Protein AF-A0A517R430-F1 (afdb_monomer)

Nearest PDB structures (foldseek):
  5ojx-assembly1_A-2  TM=3.079E-01  e=1.602E+00  Streptomyces alboniger
  2fq4-assembly1_A-2  TM=3.315E-01  e=5.443E+00  Bacillus cereus ATCC 14579

Structure (mmCIF, N/CA/C/O backbone):
data_AF-A0A517R430-F1
#
_entry.id   AF-A0A517R430-F1
#
loop_
_atom_site.group_PDB
_atom_site.id
_atom_site.type_symbol
_atom_site.label_atom_id
_atom_site.label_alt_id
_atom_site.label_comp_id
_atom_site.label_asym_id
_atom_site.label_entity_id
_atom_site.label_seq_id
_atom_site.pdbx_PDB_ins_code
_atom_site.Cartn_x
_atom_site.Cartn_y
_atom_site.Cartn_z
_atom_site.occupancy
_atom_site.B_iso_or_equiv
_atom_site.auth_seq_id
_atom_site.auth_comp_id
_atom_site.auth_asym_id
_atom_site.auth_atom_id
_atom_site.pdbx_PDB_model_num
ATOM 1 N N . MET A 1 1 ? -43.195 25.196 34.319 1.00 40.91 1 MET A N 1
ATOM 2 C CA . MET A 1 1 ? -43.328 23.723 34.349 1.00 40.91 1 MET A CA 1
ATOM 3 C C . MET A 1 1 ? -42.468 23.128 33.245 1.00 40.91 1 MET A C 1
ATOM 5 O O . MET A 1 1 ? -42.742 23.359 32.077 1.00 40.91 1 MET A O 1
ATOM 9 N N . ALA A 1 2 ? -41.390 22.439 33.617 1.00 45.16 2 ALA A N 1
ATOM 10 C CA . ALA A 1 2 ? -40.483 21.774 32.691 1.00 45.16 2 ALA A CA 1
ATOM 11 C C . ALA A 1 2 ? -40.960 20.338 32.431 1.00 45.16 2 ALA A C 1
ATOM 13 O O . ALA A 1 2 ? -41.050 19.553 33.372 1.00 45.16 2 ALA A O 1
ATOM 14 N N . LYS A 1 3 ? -41.199 19.965 31.169 1.00 43.66 3 LYS A N 1
ATOM 15 C CA . LYS A 1 3 ? -41.177 18.553 30.761 1.00 43.66 3 LYS A CA 1
ATOM 16 C C . LYS A 1 3 ? -39.763 18.224 30.296 1.00 43.66 3 LYS A C 1
ATOM 18 O O . LYS A 1 3 ? -39.387 18.460 29.154 1.00 43.66 3 LYS A O 1
ATOM 23 N N . ARG A 1 4 ? -38.960 17.735 31.241 1.00 43.88 4 ARG A N 1
ATOM 24 C CA . ARG A 1 4 ? -37.730 16.994 30.954 1.00 43.88 4 ARG A CA 1
ATOM 25 C C . ARG A 1 4 ? -38.081 15.532 30.659 1.00 43.88 4 ARG A C 1
ATOM 27 O O . ARG A 1 4 ? -38.947 14.981 31.332 1.00 43.88 4 ARG A O 1
ATOM 34 N N . ARG A 1 5 ? -37.244 14.936 29.796 1.00 43.84 5 ARG A N 1
ATOM 35 C CA . ARG A 1 5 ? -37.015 13.504 29.484 1.00 43.84 5 ARG A CA 1
ATOM 36 C C . ARG A 1 5 ? -37.759 13.011 28.235 1.00 43.84 5 ARG A C 1
ATOM 38 O O . ARG A 1 5 ? -38.930 13.301 28.062 1.00 43.84 5 ARG A O 1
ATOM 45 N N . ASN A 1 6 ? -37.097 12.306 27.316 1.00 34.09 6 ASN A N 1
ATOM 46 C CA . ASN A 1 6 ? -36.172 11.203 27.597 1.00 34.09 6 ASN A CA 1
ATOM 47 C C . ASN A 1 6 ? -35.053 11.073 26.531 1.00 34.09 6 ASN A C 1
ATOM 49 O O . ASN A 1 6 ? -35.384 11.056 25.346 1.00 34.09 6 ASN A O 1
ATOM 53 N N . PRO A 1 7 ? -33.756 10.971 26.890 1.00 42.38 7 PRO A N 1
ATOM 54 C CA . PRO A 1 7 ? -32.743 10.499 25.947 1.00 42.38 7 PRO A CA 1
ATOM 55 C C . PRO A 1 7 ? -33.000 9.017 25.623 1.00 42.38 7 PRO A C 1
ATOM 57 O O . PRO A 1 7 ? -33.241 8.216 26.524 1.00 42.38 7 PRO A O 1
ATOM 60 N N . GLN A 1 8 ? -32.995 8.683 24.332 1.00 41.88 8 GLN A N 1
ATOM 61 C CA . GLN A 1 8 ? -33.138 7.314 23.822 1.00 41.88 8 GLN A CA 1
ATOM 62 C C . GLN A 1 8 ? -32.020 6.397 24.371 1.00 41.88 8 GLN A C 1
ATOM 64 O O . GLN A 1 8 ? -30.930 6.900 24.666 1.00 41.88 8 GLN A O 1
ATOM 69 N N . PRO A 1 9 ? -32.268 5.079 24.527 1.00 41.34 9 PRO A N 1
ATOM 70 C CA . PRO A 1 9 ? -31.343 4.152 25.170 1.00 41.34 9 PRO A CA 1
ATOM 71 C C . PRO A 1 9 ? -30.052 4.054 24.358 1.00 41.34 9 PRO A C 1
ATOM 73 O O . PRO A 1 9 ? -30.079 3.850 23.147 1.00 41.34 9 PRO A O 1
ATOM 76 N N . VAL A 1 10 ? -28.919 4.226 25.031 1.00 49.38 10 VAL A N 1
ATOM 77 C CA . VAL A 1 10 ? -27.594 4.113 24.422 1.00 49.38 10 VAL A CA 1
ATOM 78 C C . VAL A 1 10 ? -27.269 2.624 24.293 1.00 49.38 10 VAL A C 1
ATOM 80 O O . VAL A 1 10 ? -26.994 1.968 25.296 1.00 49.38 10 VAL A O 1
ATOM 83 N N . ASP A 1 11 ? -27.321 2.088 23.074 1.00 50.84 11 ASP A N 1
ATOM 84 C CA . ASP A 1 11 ? -26.883 0.722 22.763 1.00 50.84 11 ASP A CA 1
ATOM 85 C C . ASP A 1 11 ? -25.341 0.672 22.719 1.00 50.84 11 ASP A C 1
ATOM 87 O O . ASP A 1 11 ? -24.694 0.725 21.673 1.00 50.84 11 ASP A O 1
ATOM 91 N N . LEU A 1 12 ? -24.745 0.712 23.912 1.00 45.25 12 LEU A N 1
ATOM 92 C CA . LEU A 1 12 ? -23.305 0.827 24.172 1.00 45.25 12 LEU A CA 1
ATOM 93 C C . LEU A 1 12 ? -22.425 -0.392 23.782 1.00 45.25 12 LEU A C 1
ATOM 95 O O . LEU A 1 12 ? -21.215 -0.186 23.684 1.00 45.25 12 LEU A O 1
ATOM 99 N N . PRO A 1 13 ? -22.926 -1.617 23.504 1.00 56.22 13 PRO A N 1
ATOM 100 C CA . PRO A 1 13 ? -22.075 -2.708 23.001 1.00 56.22 13 PRO A CA 1
ATOM 101 C C . PRO A 1 13 ? -21.818 -2.652 21.485 1.00 56.22 13 PRO A C 1
ATOM 103 O O . PRO A 1 13 ? -20.697 -2.900 21.039 1.00 56.22 13 PRO A O 1
ATOM 106 N N . THR A 1 14 ? -22.832 -2.309 20.686 1.00 69.81 14 THR A N 1
ATOM 107 C CA . THR A 1 14 ? -22.809 -2.510 19.225 1.00 69.81 14 THR A CA 1
ATOM 108 C C . THR A 1 14 ? -21.884 -1.528 18.513 1.00 69.81 14 THR A C 1
ATOM 110 O O . THR A 1 14 ? -21.065 -1.929 17.691 1.00 69.81 14 THR A O 1
ATOM 113 N N . GLU A 1 15 ? -21.952 -0.240 18.865 1.00 80.69 15 GLU A N 1
ATOM 114 C CA . GLU A 1 15 ? -21.150 0.801 18.206 1.00 80.69 15 GLU A CA 1
ATOM 115 C C . GLU A 1 15 ? -19.657 0.681 18.547 1.00 80.69 15 GLU A C 1
ATOM 117 O O . GLU A 1 15 ? -18.793 0.877 17.693 1.00 80.69 15 GLU A O 1
ATOM 122 N N . ARG A 1 16 ? -19.342 0.302 19.789 1.00 86.19 16 ARG A N 1
ATOM 123 C CA . ARG A 1 16 ? -17.965 0.065 20.224 1.00 86.19 16 ARG A CA 1
ATOM 124 C C . ARG A 1 16 ? -17.346 -1.113 19.468 1.00 86.19 16 ARG A C 1
ATOM 126 O O . ARG A 1 16 ? -16.252 -0.972 18.926 1.00 86.19 16 ARG A O 1
ATOM 133 N N . LEU A 1 17 ? -18.063 -2.237 19.374 1.00 83.25 17 LEU A N 1
ATOM 134 C CA . LEU A 1 17 ? -17.627 -3.406 18.604 1.00 83.25 17 LEU A CA 1
ATOM 135 C C . LEU A 1 17 ? -17.541 -3.115 17.098 1.00 83.25 17 LEU A C 1
ATOM 137 O O . LEU A 1 17 ? -16.602 -3.575 16.453 1.00 83.25 17 LEU A O 1
ATOM 141 N N . GLU A 1 18 ? -18.455 -2.310 16.543 1.00 86.75 18 GLU A N 1
ATOM 142 C CA . GLU A 1 18 ? -18.398 -1.864 15.144 1.00 86.75 18 GLU A CA 1
ATOM 143 C C . GLU A 1 18 ? -17.083 -1.130 14.856 1.00 86.75 18 GLU A C 1
ATOM 145 O O . GLU A 1 18 ? -16.417 -1.432 13.867 1.00 86.75 18 GLU A O 1
ATOM 150 N N . ILE A 1 19 ? -16.678 -0.194 15.723 1.00 90.88 19 ILE A N 1
ATOM 151 C CA . ILE A 1 19 ? -15.444 0.583 15.538 1.00 90.88 19 ILE A CA 1
ATOM 152 C C . ILE A 1 19 ? -14.206 -0.323 15.624 1.00 90.88 19 ILE A C 1
ATOM 154 O O . ILE A 1 19 ? -13.312 -0.185 14.788 1.00 90.88 19 ILE A O 1
ATOM 158 N N . VAL A 1 20 ? -14.167 -1.272 16.571 1.00 87.88 20 VAL A N 1
ATOM 159 C CA . VAL A 1 20 ? -13.075 -2.263 16.671 1.00 87.88 20 VAL A CA 1
ATOM 160 C C . VAL A 1 20 ? -13.004 -3.109 15.403 1.00 87.88 20 VAL A C 1
ATOM 162 O O . VAL A 1 20 ? -11.953 -3.180 14.774 1.00 87.88 20 VAL A O 1
ATOM 165 N N . HIS A 1 21 ? -14.125 -3.691 14.973 1.00 80.75 21 HIS A N 1
ATOM 166 C CA . HIS A 1 21 ? -14.185 -4.516 13.767 1.00 80.75 21 HIS A CA 1
ATOM 167 C C . HIS A 1 21 ? -13.768 -3.731 12.517 1.00 80.75 21 HIS A C 1
ATOM 169 O O . HIS A 1 21 ? -12.985 -4.212 11.701 1.00 80.75 21 HIS A O 1
ATOM 175 N N . ARG A 1 22 ? -14.233 -2.484 12.380 1.00 86.31 22 ARG A N 1
ATOM 176 C CA . ARG A 1 22 ? -13.829 -1.596 11.283 1.00 86.31 22 ARG A CA 1
ATOM 177 C C . ARG A 1 22 ? -12.333 -1.321 11.301 1.00 86.31 22 ARG A C 1
ATOM 179 O O . ARG A 1 22 ? -11.744 -1.273 10.227 1.00 86.31 22 ARG A O 1
ATOM 186 N N . LEU A 1 23 ? -11.722 -1.157 12.474 1.00 90.75 23 LEU A N 1
ATOM 187 C CA . LEU A 1 23 ? -10.277 -0.984 12.583 1.00 90.75 23 LEU A CA 1
ATOM 188 C C . LEU A 1 23 ? -9.513 -2.260 12.219 1.00 90.75 23 LEU A C 1
ATOM 190 O O . LEU A 1 23 ? -8.511 -2.162 11.516 1.00 90.75 23 LEU A O 1
ATOM 194 N N . VAL A 1 24 ? -9.987 -3.433 12.646 1.00 83.94 24 VAL A N 1
ATOM 195 C CA . VAL A 1 24 ? -9.390 -4.725 12.271 1.00 83.94 24 VAL A CA 1
ATOM 196 C C . VAL A 1 24 ? -9.396 -4.877 10.751 1.00 83.94 24 VAL A C 1
ATOM 198 O O . VAL A 1 24 ? -8.328 -4.986 10.157 1.00 83.94 24 VAL A O 1
ATOM 201 N N . VAL A 1 25 ? -10.565 -4.746 10.114 1.00 80.62 25 VAL A N 1
ATOM 202 C CA . VAL A 1 25 ? -10.704 -4.825 8.649 1.00 80.62 25 VAL A CA 1
ATOM 203 C C . VAL A 1 25 ? -9.871 -3.750 7.948 1.00 80.62 25 VAL A C 1
ATOM 205 O O . VAL A 1 25 ? -9.227 -4.013 6.938 1.00 80.62 25 VAL A O 1
ATOM 208 N N . PHE A 1 26 ? -9.839 -2.527 8.484 1.00 83.69 26 PHE A N 1
ATOM 209 C CA . PHE A 1 26 ? -9.001 -1.464 7.937 1.00 83.69 26 PHE A CA 1
ATOM 210 C C . PHE A 1 26 ? -7.509 -1.811 8.012 1.00 83.69 26 PHE A C 1
ATOM 212 O O . PHE A 1 26 ? -6.768 -1.474 7.094 1.00 83.69 26 PHE A O 1
ATOM 219 N N . ALA A 1 27 ? -7.059 -2.471 9.076 1.00 82.00 27 ALA A N 1
ATOM 220 C CA . ALA A 1 27 ? -5.663 -2.833 9.281 1.00 82.00 27 ALA A CA 1
ATOM 221 C C . ALA A 1 27 ? -5.220 -4.081 8.496 1.00 82.00 27 ALA A C 1
ATOM 223 O O . ALA A 1 27 ? -4.015 -4.291 8.341 1.00 82.00 27 ALA A O 1
ATOM 224 N N . GLU A 1 28 ? -6.147 -4.892 7.97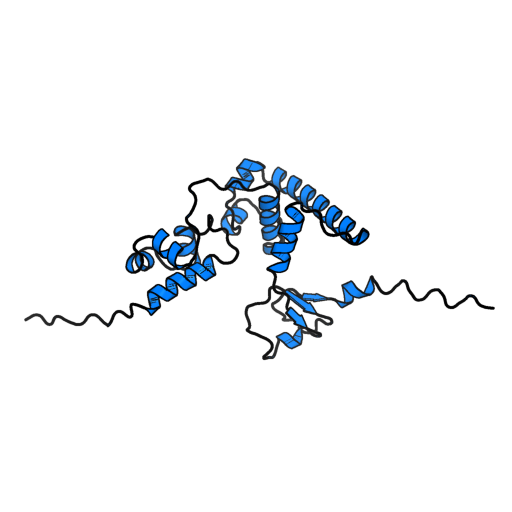9 1.00 78.19 28 GLU A N 1
ATOM 225 C CA . GLU A 1 28 ? -5.821 -6.108 7.230 1.00 78.19 28 GLU A CA 1
ATOM 226 C C . GLU A 1 28 ? -4.922 -5.823 6.019 1.00 78.19 28 GLU A C 1
ATOM 228 O O . GLU A 1 28 ? -5.203 -4.985 5.159 1.00 78.19 28 GLU A O 1
ATOM 233 N N . GLY A 1 29 ? -3.785 -6.523 5.963 1.00 65.56 29 GLY A N 1
ATOM 234 C CA . GLY A 1 29 ? -2.797 -6.368 4.894 1.00 65.56 29 GLY A CA 1
ATOM 235 C C . GLY A 1 29 ? -2.100 -5.001 4.860 1.00 65.56 29 GLY A C 1
ATOM 236 O O . GLY A 1 29 ? -1.385 -4.721 3.888 1.00 65.56 29 GLY A O 1
ATOM 237 N N . ARG A 1 30 ? -2.296 -4.157 5.884 1.00 75.62 30 ARG A N 1
ATOM 238 C CA . ARG A 1 30 ? -1.587 -2.887 6.082 1.00 75.62 30 ARG A CA 1
ATOM 239 C C . ARG A 1 30 ? -0.498 -3.046 7.127 1.00 75.62 30 ARG A C 1
ATOM 241 O O . ARG A 1 30 ? -0.589 -3.861 8.041 1.00 75.62 30 ARG A O 1
ATOM 248 N N . ASP A 1 31 ? 0.523 -2.209 7.021 1.00 69.56 31 ASP A N 1
ATOM 249 C CA . ASP A 1 31 ? 1.497 -2.111 8.093 1.00 69.56 31 ASP A CA 1
ATOM 250 C C . ASP A 1 31 ? 0.879 -1.411 9.320 1.00 69.56 31 ASP A C 1
ATOM 252 O O . ASP A 1 31 ? 0.224 -0.371 9.171 1.00 69.56 31 ASP A O 1
ATOM 256 N N . PRO A 1 32 ? 1.100 -1.911 10.550 1.00 72.50 32 PRO A N 1
ATOM 257 C CA . PRO A 1 32 ? 0.596 -1.273 11.765 1.00 72.50 32 PRO A CA 1
ATOM 258 C C . PRO A 1 32 ? 0.999 0.205 11.939 1.00 72.50 32 PRO A C 1
ATOM 260 O O . PRO A 1 32 ? 0.270 0.962 12.602 1.00 72.50 32 PRO A O 1
ATOM 263 N N . ALA A 1 33 ? 2.132 0.626 11.368 1.00 71.44 33 ALA A N 1
ATOM 264 C CA . ALA A 1 33 ? 2.635 1.999 11.342 1.00 71.44 33 ALA A CA 1
ATOM 265 C C . ALA A 1 33 ? 1.959 2.892 10.287 1.00 71.44 33 ALA A C 1
ATOM 267 O O . ALA A 1 33 ? 2.081 4.114 10.377 1.00 71.44 33 ALA A O 1
ATOM 268 N N . ASP A 1 34 ? 1.185 2.325 9.360 1.00 75.00 34 ASP A N 1
ATOM 269 C CA . ASP A 1 34 ? 0.361 3.068 8.392 1.00 75.00 34 ASP A CA 1
ATOM 270 C C . ASP A 1 34 ? -1.097 3.205 8.851 1.00 75.00 34 ASP A C 1
ATOM 272 O O . ASP A 1 34 ? -1.840 4.050 8.353 1.00 75.00 34 ASP A O 1
ATOM 276 N N . VAL A 1 35 ? -1.502 2.434 9.865 1.00 84.62 35 VAL A N 1
ATOM 277 C CA . VAL A 1 35 ? -2.833 2.519 10.488 1.00 84.62 35 VAL A CA 1
ATOM 278 C C . VAL A 1 35 ? -2.889 3.739 11.421 1.00 84.62 35 VAL A C 1
ATOM 280 O O . VAL A 1 35 ? -2.670 3.625 12.633 1.00 84.62 35 VAL A O 1
ATOM 283 N N . THR A 1 36 ? -3.018 4.941 10.849 1.00 88.12 36 THR A N 1
ATOM 284 C CA . THR A 1 36 ? -3.174 6.202 11.599 1.00 88.12 36 THR A CA 1
ATOM 285 C C . THR A 1 36 ? -4.648 6.472 11.883 1.00 88.12 36 THR A C 1
ATOM 287 O O . THR A 1 36 ? -5.522 5.939 11.197 1.00 88.12 36 THR A O 1
ATOM 290 N N . VAL A 1 37 ? -4.927 7.315 12.880 1.00 90.31 37 VAL A N 1
ATOM 291 C CA . VAL A 1 37 ? -6.303 7.740 13.152 1.00 90.31 37 VAL A CA 1
ATOM 292 C C . VAL A 1 37 ? -6.849 8.578 11.992 1.00 90.31 37 VAL A C 1
ATOM 294 O O . VAL A 1 37 ? -7.990 8.389 11.592 1.00 90.31 37 VAL A O 1
ATOM 297 N N . GLU A 1 38 ? -6.014 9.425 11.383 1.00 87.44 38 GLU A N 1
ATOM 298 C CA . GLU A 1 38 ? -6.391 10.281 10.256 1.00 87.44 38 GLU A CA 1
ATOM 299 C C . GLU A 1 38 ? -6.858 9.444 9.063 1.00 87.44 38 GLU A C 1
ATOM 301 O O . GLU A 1 38 ? -8.002 9.580 8.633 1.00 87.44 38 GLU A O 1
ATOM 306 N N . ARG A 1 39 ? -6.036 8.494 8.600 1.00 86.44 39 ARG A N 1
ATOM 307 C CA . ARG A 1 39 ? -6.392 7.632 7.466 1.00 86.44 39 ARG A CA 1
ATOM 308 C C . ARG A 1 39 ? -7.591 6.749 7.766 1.00 86.44 39 ARG A C 1
ATOM 310 O O . ARG A 1 39 ? -8.442 6.564 6.904 1.00 86.44 39 ARG A O 1
ATOM 317 N N . PHE A 1 40 ? -7.678 6.225 8.989 1.00 91.44 40 PHE A N 1
ATOM 318 C CA . PHE A 1 40 ? -8.851 5.467 9.404 1.00 91.44 40 PHE A CA 1
ATOM 319 C C . PHE A 1 40 ? -10.119 6.321 9.293 1.00 91.44 40 PHE A C 1
ATOM 321 O O . PHE A 1 40 ? -11.114 5.864 8.735 1.00 91.44 40 PHE A O 1
ATOM 328 N N . THR A 1 41 ? -10.082 7.572 9.758 1.00 93.06 41 THR A N 1
ATOM 329 C CA . THR A 1 41 ? -11.242 8.472 9.692 1.00 93.06 41 THR A CA 1
ATOM 330 C C . THR A 1 41 ? -11.599 8.882 8.263 1.00 93.06 41 THR A C 1
ATOM 332 O O . THR A 1 41 ? -12.782 8.928 7.932 1.00 93.06 41 THR A O 1
ATOM 335 N N . GLU A 1 42 ? -10.600 9.126 7.412 1.00 84.94 42 GLU A N 1
ATOM 336 C CA . GLU A 1 42 ? -10.782 9.494 6.004 1.00 84.94 42 GLU A CA 1
ATOM 337 C C . GLU A 1 42 ? -11.382 8.346 5.187 1.00 84.94 42 GLU A C 1
ATOM 339 O O . GLU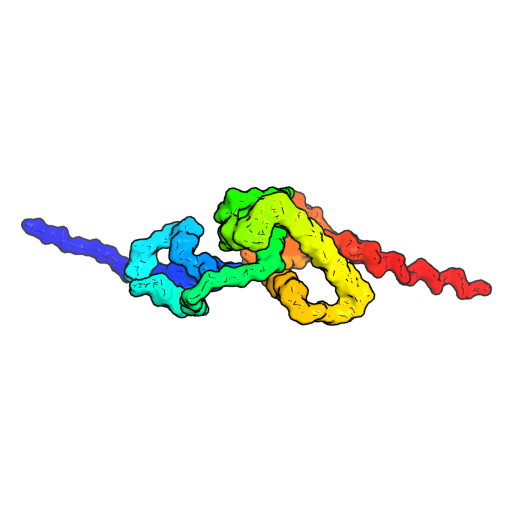 A 1 42 ? -12.336 8.553 4.441 1.00 84.94 42 GLU A O 1
ATOM 344 N N . GLU A 1 43 ? -10.860 7.128 5.344 1.00 84.44 43 GLU A N 1
ATOM 345 C CA . GLU A 1 43 ? -11.276 5.985 4.526 1.00 84.44 43 GLU A CA 1
ATOM 346 C C . GLU A 1 43 ?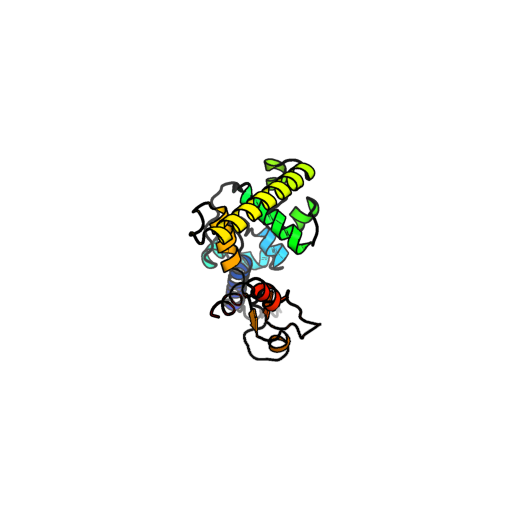 -12.564 5.320 5.028 1.00 84.44 43 GLU A C 1
ATOM 348 O O . GLU A 1 43 ? -13.350 4.818 4.227 1.00 84.44 43 GLU A O 1
ATOM 353 N N . THR A 1 44 ? -12.803 5.301 6.344 1.00 86.31 44 THR A N 1
ATOM 354 C CA . THR A 1 44 ? -13.998 4.646 6.912 1.00 86.31 44 THR A CA 1
ATOM 355 C C . THR A 1 44 ? -15.158 5.605 7.165 1.00 86.31 44 THR A C 1
ATOM 357 O O . THR A 1 44 ? -16.274 5.160 7.438 1.00 86.31 44 THR A O 1
ATOM 360 N N . GLY A 1 45 ? -14.911 6.919 7.131 1.00 89.06 45 GLY A N 1
ATOM 361 C CA . GLY A 1 45 ? -15.883 7.949 7.507 1.00 89.06 45 GLY A CA 1
ATOM 362 C C . GLY A 1 45 ? -16.203 8.000 9.009 1.00 89.06 45 GLY A C 1
ATOM 363 O O . GLY A 1 45 ? -17.005 8.830 9.446 1.00 89.06 45 GLY A O 1
ATOM 364 N N . ILE A 1 46 ? -15.589 7.140 9.831 1.00 89.88 46 ILE A N 1
ATOM 365 C CA . ILE A 1 46 ? -15.747 7.155 11.288 1.00 89.88 46 ILE A CA 1
ATOM 366 C C . ILE A 1 46 ? -14.928 8.316 11.843 1.00 89.88 46 ILE A C 1
ATOM 368 O O . ILE A 1 46 ? -13.707 8.252 11.927 1.00 89.88 46 ILE A O 1
ATOM 372 N N . ASN A 1 47 ? -15.600 9.394 12.242 1.00 91.50 47 ASN A N 1
ATOM 373 C CA . ASN A 1 47 ? -14.909 10.572 12.758 1.00 91.50 47 ASN A CA 1
ATOM 374 C C . ASN A 1 47 ? -14.319 10.365 14.168 1.00 91.50 47 ASN A C 1
ATOM 376 O O . ASN A 1 47 ? -14.797 9.562 14.973 1.00 91.50 47 ASN A O 1
ATOM 380 N N . ASN A 1 48 ? -13.328 11.196 14.502 1.00 92.25 48 ASN A N 1
ATOM 381 C CA . ASN A 1 48 ? -12.644 11.187 15.798 1.00 92.25 48 ASN A CA 1
ATOM 382 C C . ASN A 1 48 ? -13.592 11.305 16.999 1.00 92.25 48 ASN A C 1
ATOM 384 O O . ASN A 1 48 ? -13.400 10.637 18.010 1.00 92.25 48 ASN A O 1
ATOM 388 N N . ARG A 1 49 ? -14.651 12.118 16.902 1.00 92.38 49 ARG A N 1
ATOM 389 C CA . ARG A 1 49 ? -15.608 12.299 18.005 1.00 92.38 49 ARG A CA 1
ATOM 390 C C . ARG A 1 49 ? -16.367 11.006 18.322 1.00 92.38 49 ARG A C 1
ATOM 392 O O . ARG A 1 49 ? -16.678 10.767 19.487 1.00 92.38 49 ARG A O 1
ATOM 399 N N . ARG A 1 50 ? -16.680 10.199 17.304 1.00 92.50 50 ARG A N 1
ATOM 400 C CA . ARG A 1 50 ? -17.329 8.888 17.447 1.00 92.50 50 ARG A CA 1
ATOM 401 C C . ARG A 1 50 ? -16.385 7.895 18.125 1.00 92.50 50 ARG A C 1
ATOM 403 O O . ARG A 1 50 ? -16.806 7.220 19.054 1.00 92.50 50 ARG A O 1
ATOM 410 N N . ILE A 1 51 ? -15.108 7.893 17.737 1.00 93.38 51 ILE A N 1
ATOM 411 C CA . ILE A 1 51 ? -14.056 7.071 18.359 1.00 93.38 51 ILE A CA 1
ATOM 412 C C . ILE A 1 51 ? -13.899 7.432 19.843 1.00 93.38 51 ILE A C 1
ATOM 414 O O . ILE A 1 51 ? -14.113 6.595 20.715 1.00 93.38 51 ILE A O 1
ATOM 418 N N . TYR A 1 52 ? -13.618 8.698 20.156 1.00 94.06 52 TYR A N 1
ATOM 419 C CA . TYR A 1 52 ? -13.320 9.130 21.527 1.00 94.06 52 TYR A CA 1
ATOM 420 C C . TYR A 1 52 ? -14.523 9.118 22.483 1.00 94.06 52 TYR A C 1
ATOM 422 O O . TYR A 1 52 ? -14.367 9.359 23.677 1.00 94.06 52 TYR A O 1
ATOM 430 N N . ARG A 1 53 ? -15.735 8.835 21.986 1.00 93.75 53 ARG A N 1
ATOM 431 C CA . ARG A 1 53 ? -16.901 8.560 22.838 1.00 93.75 53 ARG A CA 1
ATOM 432 C C . ARG A 1 53 ? -16.803 7.190 23.518 1.00 93.75 53 ARG A C 1
ATOM 434 O O . ARG A 1 53 ? -17.316 7.039 24.621 1.00 93.75 53 ARG A O 1
ATOM 441 N N . HIS A 1 54 ? -16.173 6.223 22.852 1.00 92.38 54 HIS A N 1
ATOM 442 C CA . HIS A 1 54 ? -16.119 4.821 23.278 1.00 92.38 54 HIS A CA 1
ATOM 443 C C . HIS A 1 54 ? -14.733 4.383 23.748 1.00 92.38 54 HIS A C 1
ATOM 445 O O . HIS A 1 54 ? -14.633 3.464 24.556 1.00 92.38 54 HIS A O 1
ATOM 451 N N . PHE A 1 55 ? -13.681 5.056 23.277 1.00 92.31 55 PHE A N 1
ATOM 452 C CA . PHE A 1 55 ? -12.289 4.734 23.588 1.00 92.31 55 PHE A CA 1
ATOM 453 C C . PHE A 1 55 ? -11.593 5.935 24.214 1.00 92.31 55 PHE A C 1
ATOM 455 O O . PHE A 1 55 ? -11.754 7.070 23.757 1.00 92.31 55 PHE A O 1
ATOM 462 N N . LYS A 1 56 ? -10.768 5.694 25.238 1.00 90.12 56 LYS A N 1
ATOM 463 C CA . LYS A 1 56 ? -10.034 6.771 25.929 1.00 90.12 56 LYS A CA 1
ATOM 464 C C . LYS A 1 56 ? -8.980 7.413 25.035 1.00 90.12 56 LYS A C 1
ATOM 466 O O . LYS A 1 56 ? -8.599 8.562 25.240 1.00 90.12 56 LYS A O 1
ATOM 471 N N . SER A 1 57 ? -8.471 6.654 24.070 1.00 90.81 57 SER A N 1
ATOM 472 C CA . SER A 1 57 ? -7.476 7.114 23.111 1.00 90.81 57 SER A CA 1
ATOM 473 C C . SER A 1 57 ? -7.489 6.243 21.854 1.00 90.81 57 SER A C 1
ATOM 475 O O . SER A 1 57 ? -8.055 5.153 21.841 1.00 90.81 57 SER A O 1
ATOM 477 N N . TRP A 1 58 ? -6.802 6.687 20.801 1.00 92.12 58 TRP A N 1
ATOM 478 C CA . TRP A 1 58 ? -6.530 5.838 19.639 1.00 92.12 58 TRP A CA 1
ATOM 479 C C . TRP A 1 58 ? -5.729 4.580 20.009 1.00 92.12 58 TRP A C 1
ATOM 481 O O . TRP A 1 58 ? -5.909 3.528 19.407 1.00 92.12 58 TRP A O 1
ATOM 491 N N . LEU A 1 59 ? -4.855 4.678 21.015 1.00 88.94 59 LEU A N 1
ATOM 492 C CA . LEU A 1 59 ? -4.073 3.548 21.510 1.00 88.94 59 LEU A CA 1
ATOM 493 C C . LEU A 1 59 ? -4.969 2.472 22.137 1.00 88.94 59 LEU A C 1
ATOM 495 O O . LEU A 1 59 ? -4.789 1.303 21.833 1.00 88.94 59 LEU A O 1
ATOM 499 N N . ASP A 1 60 ? -5.943 2.890 22.943 1.00 90.62 60 ASP A N 1
ATOM 500 C CA . ASP A 1 60 ? -6.939 2.026 23.596 1.00 90.62 60 ASP A CA 1
ATOM 501 C C . ASP A 1 60 ? -7.735 1.219 22.554 1.00 90.62 60 ASP A C 1
ATOM 503 O O . ASP A 1 60 ? -7.815 -0.004 22.619 1.00 90.62 60 ASP A O 1
ATOM 507 N N . LEU A 1 61 ? -8.204 1.894 21.499 1.00 93.56 61 LEU A N 1
ATOM 508 C CA . LEU A 1 61 ? -8.862 1.240 20.366 1.00 93.56 61 LEU A CA 1
ATOM 509 C C . LEU A 1 61 ? -7.926 0.266 19.617 1.00 93.56 61 LEU A C 1
ATOM 511 O O . LEU A 1 61 ? -8.346 -0.819 19.223 1.00 93.56 61 LEU A O 1
ATOM 515 N N . ARG A 1 62 ? -6.654 0.627 19.409 1.00 91.50 62 ARG A N 1
ATOM 516 C CA . ARG A 1 62 ? -5.679 -0.260 18.751 1.00 91.50 62 ARG A CA 1
ATOM 517 C C . ARG A 1 62 ? -5.394 -1.517 19.563 1.00 91.50 62 ARG A C 1
ATOM 519 O O . ARG A 1 62 ? -5.318 -2.588 18.973 1.00 91.50 62 ARG A O 1
ATOM 526 N N . GLU A 1 63 ? -5.218 -1.380 20.873 1.00 87.06 63 GLU A N 1
ATOM 527 C CA . GLU A 1 63 ? -4.975 -2.512 21.771 1.00 87.06 63 GLU A CA 1
ATOM 528 C C . GLU A 1 63 ? -6.143 -3.494 21.726 1.00 87.06 63 GLU A C 1
ATOM 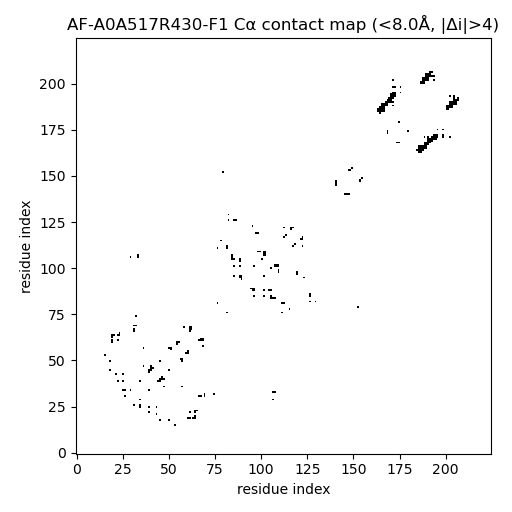530 O O . GLU A 1 63 ? -5.936 -4.698 21.593 1.00 87.06 63 GLU A O 1
ATOM 535 N N . GLU A 1 64 ? -7.369 -2.980 21.725 1.00 87.94 64 GLU A N 1
ATOM 536 C CA . GLU A 1 64 ? -8.558 -3.815 21.624 1.00 87.94 64 GLU A CA 1
ATOM 537 C C . GLU A 1 64 ? -8.760 -4.455 20.244 1.00 87.94 64 GLU A C 1
ATOM 539 O O . GLU A 1 64 ? -9.268 -5.569 20.144 1.00 87.94 64 GLU A O 1
ATOM 544 N N . ALA A 1 65 ? -8.303 -3.797 19.179 1.00 86.81 65 ALA A N 1
ATOM 545 C CA . ALA A 1 65 ? -8.236 -4.380 17.840 1.00 86.81 65 ALA A CA 1
ATOM 546 C C . ALA A 1 65 ? -7.063 -5.370 17.662 1.00 86.81 65 ALA A C 1
ATOM 548 O O . ALA A 1 65 ? -6.830 -5.843 16.550 1.00 86.81 65 ALA A O 1
ATOM 549 N N . GLY A 1 66 ? -6.292 -5.663 18.717 1.00 85.00 66 GLY A N 1
ATOM 550 C CA . GLY A 1 66 ? -5.134 -6.559 18.656 1.00 85.00 66 GLY A CA 1
ATOM 551 C C . GLY A 1 66 ? -3.947 -5.994 17.866 1.00 85.00 66 GLY A C 1
ATOM 552 O O . GLY A 1 66 ? -3.064 -6.744 17.452 1.00 85.00 66 GLY A O 1
ATOM 553 N N . LEU A 1 67 ? -3.905 -4.678 17.634 1.00 82.06 67 LEU A N 1
ATOM 554 C CA . LEU A 1 67 ? -2.834 -4.031 16.882 1.00 82.06 67 LEU A CA 1
ATOM 555 C C . LEU A 1 67 ? -1.654 -3.684 17.796 1.00 82.06 67 LEU A C 1
ATOM 557 O O . LEU A 1 67 ? -1.850 -3.116 18.875 1.00 82.06 67 LEU A O 1
ATOM 561 N N . PRO A 1 68 ? -0.403 -3.918 17.352 1.00 72.44 68 PRO A N 1
ATOM 562 C CA . PRO A 1 68 ? 0.761 -3.589 18.155 1.00 72.44 68 PRO A CA 1
ATOM 563 C C . PRO A 1 68 ? 0.835 -2.081 18.404 1.00 72.44 68 PRO A C 1
ATOM 565 O O . PRO A 1 68 ? 0.444 -1.252 17.561 1.00 72.44 68 PRO A O 1
ATOM 568 N N . ARG A 1 69 ? 1.382 -1.716 19.570 1.00 68.75 69 ARG A N 1
ATOM 569 C CA . ARG A 1 69 ? 1.721 -0.325 19.872 1.00 68.75 69 ARG A CA 1
ATOM 570 C C . ARG A 1 69 ? 2.643 0.198 18.779 1.00 68.75 69 ARG A C 1
ATOM 572 O O . ARG A 1 69 ? 3.602 -0.467 18.392 1.00 68.75 69 ARG A O 1
ATOM 579 N N . ARG A 1 70 ? 2.361 1.402 18.280 1.00 63.88 70 ARG A N 1
ATOM 580 C CA . ARG A 1 70 ? 3.283 2.058 17.355 1.00 63.88 70 ARG A CA 1
ATOM 581 C C . ARG A 1 70 ? 4.593 2.312 18.086 1.00 63.88 70 ARG A C 1
ATOM 583 O O . ARG A 1 70 ? 4.635 3.120 19.011 1.00 63.88 70 ARG A O 1
ATOM 590 N N . VAL A 1 71 ? 5.650 1.632 17.663 1.00 54.44 71 VAL A N 1
ATOM 591 C CA . VAL A 1 71 ? 7.008 1.975 18.076 1.00 54.44 71 VAL A CA 1
ATOM 592 C C . VAL A 1 71 ? 7.306 3.351 17.488 1.00 54.44 71 VAL A C 1
ATOM 594 O O . VAL A 1 71 ? 7.126 3.571 16.289 1.00 54.44 71 VAL A O 1
ATOM 597 N N . ALA A 1 72 ? 7.696 4.303 18.333 1.00 46.12 72 ALA A N 1
ATOM 598 C CA . ALA A 1 72 ? 8.083 5.636 17.895 1.00 46.12 72 ALA A CA 1
ATOM 599 C C . ALA A 1 72 ? 9.403 5.543 17.112 1.00 46.12 72 ALA A C 1
ATOM 601 O O . ALA A 1 72 ? 10.490 5.619 17.672 1.00 46.12 72 ALA A O 1
ATOM 602 N N . GLY A 1 73 ? 9.301 5.337 15.803 1.00 52.56 73 GLY A N 1
ATOM 603 C CA . GLY A 1 73 ? 10.419 5.317 14.872 1.00 52.56 73 GLY A CA 1
ATOM 604 C C . GLY A 1 73 ? 9.906 5.574 13.463 1.00 52.56 73 GLY A C 1
ATOM 605 O O . GLY A 1 73 ? 8.853 5.068 13.076 1.00 52.56 73 GLY A O 1
ATOM 606 N N . ARG A 1 74 ? 10.622 6.392 12.682 1.00 57.09 74 ARG A N 1
ATOM 607 C CA . ARG A 1 74 ? 10.329 6.515 11.249 1.00 57.09 74 ARG A CA 1
ATOM 608 C C . ARG A 1 74 ? 10.663 5.169 10.609 1.00 57.09 74 ARG A C 1
ATOM 610 O O . ARG A 1 74 ? 11.839 4.815 10.551 1.00 57.09 74 ARG A O 1
ATOM 617 N N . ARG A 1 75 ? 9.646 4.426 10.163 1.00 65.19 75 ARG A N 1
ATOM 618 C CA . ARG A 1 75 ? 9.843 3.190 9.397 1.00 65.19 75 ARG A CA 1
ATOM 619 C C . ARG A 1 75 ? 10.761 3.489 8.211 1.00 65.19 75 ARG A C 1
ATOM 621 O O . ARG A 1 75 ? 10.515 4.433 7.459 1.00 65.19 75 ARG A O 1
ATOM 628 N N . GLN A 1 76 ? 11.828 2.710 8.078 1.00 70.38 76 GLN A N 1
ATOM 629 C CA . GLN A 1 76 ? 12.700 2.760 6.912 1.00 70.38 76 GLN A CA 1
ATOM 630 C C . GLN A 1 76 ? 12.236 1.686 5.938 1.00 70.38 76 GLN A C 1
ATOM 632 O O . GLN A 1 76 ? 12.205 0.515 6.298 1.00 70.38 76 GLN A O 1
ATOM 637 N N . TYR A 1 77 ? 11.855 2.106 4.735 1.00 77.50 77 TYR A N 1
ATOM 638 C CA . TYR A 1 77 ? 11.487 1.192 3.663 1.00 77.50 77 TYR A CA 1
ATOM 639 C C . TYR A 1 77 ? 12.738 0.728 2.921 1.00 77.50 77 TYR A C 1
ATOM 641 O O . TYR A 1 77 ? 13.618 1.545 2.613 1.00 77.50 77 TYR A O 1
ATOM 649 N N . SER A 1 78 ? 12.815 -0.567 2.628 1.00 82.31 78 SER A N 1
ATOM 650 C CA . SER A 1 78 ? 13.847 -1.115 1.754 1.00 82.31 78 SER A CA 1
ATOM 651 C C . SER A 1 78 ? 13.629 -0.677 0.304 1.00 82.31 78 SER A C 1
ATOM 653 O O . SER A 1 78 ? 12.564 -0.183 -0.080 1.00 82.31 78 SER A O 1
ATOM 655 N N . ASP A 1 79 ? 14.655 -0.858 -0.527 1.00 83.12 79 ASP A N 1
ATOM 656 C CA . ASP A 1 79 ? 14.533 -0.549 -1.948 1.00 83.12 79 ASP A CA 1
ATOM 657 C C . ASP A 1 79 ? 13.463 -1.426 -2.620 1.00 83.12 79 ASP A C 1
ATOM 659 O O . ASP A 1 79 ? 12.691 -0.923 -3.437 1.00 83.12 79 ASP A O 1
ATOM 663 N N . ASP A 1 80 ? 13.377 -2.700 -2.229 1.00 79.69 80 ASP A N 1
ATOM 664 C CA . ASP A 1 80 ? 12.396 -3.650 -2.751 1.00 79.69 80 ASP A CA 1
ATOM 665 C C . ASP A 1 80 ? 10.977 -3.326 -2.299 1.00 79.69 80 ASP A C 1
ATOM 667 O O . ASP A 1 80 ? 10.069 -3.328 -3.126 1.00 79.69 80 ASP A O 1
ATOM 671 N N . GLU A 1 81 ? 10.769 -2.973 -1.026 1.00 78.44 81 GLU A N 1
ATOM 672 C CA . GLU A 1 81 ? 9.449 -2.569 -0.527 1.00 78.44 81 GLU A CA 1
ATOM 673 C C . GLU A 1 81 ? 8.892 -1.388 -1.332 1.00 78.44 81 GLU A C 1
ATOM 675 O O . GLU A 1 81 ? 7.722 -1.389 -1.724 1.00 78.44 81 GLU A O 1
ATOM 680 N N . LEU A 1 82 ? 9.746 -0.407 -1.645 1.00 86.94 82 LEU A N 1
ATOM 681 C CA . LEU A 1 82 ? 9.361 0.727 -2.477 1.00 86.94 82 LEU A CA 1
ATOM 682 C C . LEU A 1 82 ? 9.085 0.301 -3.928 1.00 86.94 82 LEU A C 1
ATOM 684 O O . LEU A 1 82 ? 8.069 0.702 -4.495 1.00 86.94 82 LEU A O 1
ATOM 688 N N . MET A 1 83 ? 9.942 -0.521 -4.546 1.00 91.19 83 MET A N 1
ATOM 689 C CA . MET A 1 83 ? 9.720 -0.984 -5.927 1.00 91.19 83 MET A CA 1
ATOM 690 C C . MET A 1 83 ? 8.458 -1.844 -6.064 1.00 91.19 83 MET A C 1
ATOM 692 O O . MET A 1 83 ? 7.752 -1.736 -7.066 1.00 91.19 83 MET A O 1
ATOM 696 N N . ILE A 1 84 ? 8.126 -2.636 -5.048 1.00 80.62 84 ILE A N 1
ATOM 697 C CA . ILE A 1 84 ? 6.910 -3.454 -4.990 1.00 80.62 84 ILE A CA 1
ATOM 698 C C . ILE A 1 84 ? 5.661 -2.582 -4.867 1.00 80.62 84 ILE A C 1
ATOM 700 O O . ILE A 1 84 ? 4.652 -2.835 -5.534 1.00 80.62 84 ILE A O 1
ATOM 704 N N . GLU A 1 85 ? 5.700 -1.548 -4.031 1.00 83.62 85 GLU A N 1
ATOM 705 C CA . GLU A 1 85 ? 4.586 -0.608 -3.923 1.00 83.62 85 GLU A CA 1
ATOM 706 C C . GLU A 1 85 ? 4.392 0.158 -5.242 1.00 83.62 85 GLU A C 1
ATOM 708 O O . GLU A 1 85 ? 3.272 0.262 -5.749 1.00 83.62 85 GLU A O 1
ATOM 713 N N . TYR A 1 86 ? 5.491 0.581 -5.877 1.00 86.69 86 TYR A N 1
ATOM 714 C CA . TYR A 1 86 ? 5.461 1.177 -7.212 1.00 86.69 86 TYR A CA 1
ATOM 715 C C . TYR A 1 86 ? 4.872 0.211 -8.251 1.00 86.69 86 TYR A C 1
ATOM 717 O O . TYR A 1 86 ? 3.978 0.594 -9.004 1.00 86.69 86 TYR A O 1
ATOM 725 N N . TYR A 1 87 ? 5.291 -1.059 -8.252 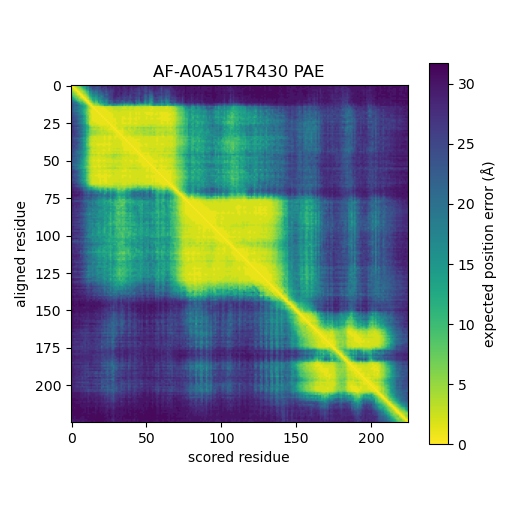1.00 85.56 87 TYR A N 1
ATOM 726 C CA . TYR A 1 87 ? 4.744 -2.104 -9.121 1.00 85.56 87 TYR A CA 1
ATOM 727 C C . TYR A 1 87 ? 3.232 -2.265 -8.937 1.00 85.56 87 TYR A C 1
ATOM 729 O O . TYR A 1 87 ? 2.474 -2.268 -9.908 1.00 85.56 87 TYR A O 1
ATOM 737 N N . SER A 1 88 ? 2.776 -2.323 -7.687 1.00 76.69 88 SER A N 1
ATOM 738 C CA . SER A 1 88 ? 1.358 -2.475 -7.345 1.00 76.69 88 SER A CA 1
ATOM 739 C C . SER A 1 88 ? 0.517 -1.342 -7.931 1.00 76.69 88 SER A C 1
ATOM 741 O O . SER A 1 88 ? -0.545 -1.578 -8.512 1.00 76.69 88 SER A O 1
ATOM 743 N N . LEU A 1 89 ? 1.024 -0.109 -7.854 1.00 80.19 89 LEU A N 1
ATOM 744 C CA . LEU A 1 89 ? 0.391 1.037 -8.495 1.00 80.19 89 LEU A CA 1
ATOM 745 C C . LEU A 1 89 ? 0.403 0.952 -10.015 1.00 80.19 89 LEU A C 1
ATOM 747 O O . LEU A 1 89 ? -0.599 1.300 -10.638 1.00 80.19 89 LEU A O 1
ATOM 751 N N . THR A 1 90 ? 1.489 0.464 -10.619 1.00 78.56 90 THR A N 1
ATOM 752 C CA . THR A 1 90 ? 1.534 0.297 -12.078 1.00 78.56 90 THR A CA 1
ATOM 753 C C . THR A 1 90 ? 0.484 -0.686 -12.578 1.00 78.56 90 THR A C 1
ATOM 755 O O . THR A 1 90 ? -0.156 -0.425 -13.596 1.00 78.56 90 THR A O 1
ATOM 758 N N . LEU A 1 91 ? 0.243 -1.774 -11.837 1.00 76.12 91 LEU A N 1
ATOM 759 C CA . LEU A 1 91 ? -0.815 -2.733 -12.146 1.00 76.12 91 LEU A CA 1
ATOM 760 C C . LEU A 1 91 ? -2.201 -2.108 -11.981 1.00 76.12 91 LEU A C 1
ATOM 762 O O . LEU A 1 91 ? -3.031 -2.222 -12.882 1.00 76.12 91 LEU A O 1
ATOM 766 N N . LYS A 1 92 ? -2.428 -1.402 -10.867 1.00 75.19 92 LYS A N 1
ATOM 767 C CA . LYS A 1 92 ? -3.706 -0.743 -10.562 1.00 75.19 92 LYS A CA 1
ATOM 768 C C . LYS A 1 92 ? -4.073 0.325 -11.594 1.00 75.19 92 LYS A C 1
ATOM 770 O O . LYS A 1 92 ? -5.222 0.403 -12.011 1.00 75.19 92 LYS A O 1
ATOM 775 N N . LEU A 1 93 ? -3.107 1.144 -12.005 1.00 77.75 93 LEU A N 1
ATOM 776 C CA . LEU A 1 93 ? -3.321 2.260 -12.933 1.00 77.75 93 LEU A CA 1
ATOM 777 C C . LEU A 1 93 ? -3.125 1.870 -14.402 1.00 77.75 93 LEU A C 1
ATOM 779 O O . LEU A 1 93 ? -3.418 2.677 -15.281 1.00 77.75 93 LEU A O 1
ATOM 783 N N . ARG A 1 94 ? -2.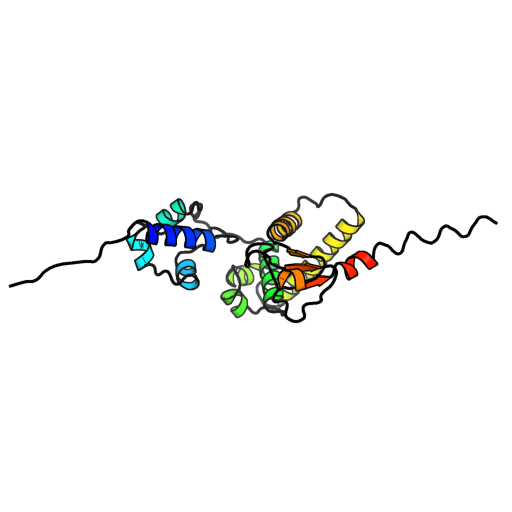605 0.664 -14.677 1.00 79.56 94 ARG A N 1
ATOM 784 C CA . ARG A 1 94 ? -2.211 0.183 -16.016 1.00 79.56 94 ARG A CA 1
ATOM 785 C C . ARG A 1 94 ? -1.198 1.093 -16.733 1.00 79.56 94 ARG A C 1
ATOM 787 O O . ARG A 1 94 ? -1.106 1.084 -17.957 1.00 79.56 94 ARG A O 1
ATOM 794 N N . ARG A 1 95 ? -0.429 1.883 -15.978 1.00 81.75 95 ARG A N 1
ATOM 795 C CA . ARG A 1 95 ? 0.622 2.793 -16.465 1.00 81.75 95 ARG A CA 1
ATOM 796 C C . ARG A 1 95 ? 1.589 3.156 -15.342 1.00 81.75 95 ARG A C 1
ATOM 798 O O . ARG A 1 95 ? 1.330 2.855 -14.182 1.00 81.75 95 ARG A O 1
ATOM 805 N N . LEU A 1 96 ? 2.688 3.835 -15.672 1.00 89.19 96 LEU A N 1
ATOM 806 C CA . LEU A 1 96 ? 3.635 4.324 -14.666 1.00 89.19 96 LEU A CA 1
ATOM 807 C C . LEU A 1 96 ? 3.000 5.443 -13.811 1.00 89.19 96 LEU A C 1
ATOM 809 O O . LEU A 1 96 ? 2.490 6.408 -14.391 1.00 89.19 96 LEU A O 1
ATOM 813 N N . PRO A 1 97 ? 3.007 5.326 -12.468 1.00 89.19 97 PRO A N 1
ATOM 814 C CA . PRO A 1 97 ? 2.419 6.322 -11.580 1.00 89.19 97 PRO A CA 1
ATOM 815 C C . PRO A 1 97 ? 3.282 7.585 -11.467 1.00 89.19 97 PRO A C 1
ATOM 817 O O . PRO A 1 97 ? 4.515 7.539 -11.545 1.00 89.19 97 PRO A O 1
ATOM 820 N N . THR A 1 98 ? 2.618 8.713 -11.222 1.00 91.75 98 THR A N 1
ATOM 821 C CA . THR A 1 98 ? 3.222 9.994 -10.826 1.00 91.75 98 THR A CA 1
ATOM 822 C C . THR A 1 98 ? 3.329 10.114 -9.301 1.00 91.75 98 THR A C 1
ATOM 824 O O . THR A 1 98 ? 2.724 9.341 -8.566 1.00 91.75 98 THR A O 1
ATOM 827 N N . PHE A 1 99 ? 4.058 11.111 -8.783 1.00 90.75 99 PHE A N 1
ATOM 828 C CA . PHE A 1 99 ? 4.115 11.339 -7.330 1.00 90.75 99 PHE A CA 1
ATOM 829 C C . PHE A 1 99 ? 2.752 11.684 -6.723 1.00 90.75 99 PHE A C 1
ATOM 831 O O . PHE A 1 99 ? 2.452 11.241 -5.619 1.00 90.75 99 PHE A O 1
ATOM 838 N N . ALA A 1 100 ? 1.920 12.434 -7.451 1.00 88.06 100 ALA A N 1
ATOM 839 C CA . ALA A 1 100 ? 0.567 12.751 -7.004 1.00 88.06 100 ALA A CA 1
ATOM 840 C C . ALA A 1 100 ? -0.269 11.473 -6.842 1.00 88.06 100 ALA A C 1
ATOM 842 O O . ALA A 1 100 ? -0.935 11.287 -5.829 1.00 88.06 100 ALA A O 1
ATOM 843 N N . GLU A 1 101 ? -0.159 10.554 -7.799 1.00 86.56 101 GLU A N 1
ATOM 844 C CA . GLU A 1 101 ? -0.855 9.266 -7.761 1.00 86.56 101 GLU A CA 1
ATOM 845 C C . GLU A 1 101 ? -0.290 8.320 -6.711 1.00 86.56 101 GLU A C 1
ATOM 847 O O . GLU A 1 101 ? -1.058 7.580 -6.106 1.00 86.56 101 GLU A O 1
ATOM 852 N N . ILE A 1 102 ? 1.022 8.356 -6.455 1.00 86.44 102 ILE A N 1
ATOM 853 C CA . ILE A 1 102 ? 1.608 7.647 -5.314 1.00 86.44 102 ILE A CA 1
ATOM 854 C C . ILE A 1 102 ? 0.940 8.143 -4.036 1.00 86.44 102 ILE A C 1
ATOM 856 O O . ILE A 1 102 ? 0.349 7.355 -3.311 1.00 86.44 102 ILE A O 1
ATOM 860 N N . ASN A 1 103 ? 0.923 9.451 -3.802 1.00 84.75 103 ASN A N 1
ATOM 861 C CA . ASN A 1 103 ? 0.329 9.986 -2.582 1.00 84.75 103 ASN A CA 1
ATOM 862 C C . ASN A 1 103 ? -1.185 9.713 -2.466 1.00 84.75 103 ASN A C 1
ATOM 864 O O . ASN A 1 103 ? -1.696 9.566 -1.361 1.00 84.75 103 ASN A O 1
ATOM 868 N N . GLN A 1 104 ? -1.898 9.635 -3.594 1.00 75.12 104 GLN A N 1
ATOM 869 C CA . GLN A 1 104 ? -3.344 9.403 -3.624 1.00 75.12 104 GLN A CA 1
ATOM 870 C C . GLN A 1 104 ? -3.736 7.921 -3.527 1.00 75.12 104 GLN A C 1
ATOM 872 O O . GLN A 1 104 ? -4.810 7.597 -3.022 1.00 75.12 104 GLN A O 1
ATOM 877 N N . HIS A 1 105 ? -2.924 7.016 -4.074 1.00 75.38 105 HIS A N 1
ATOM 878 C CA . HIS A 1 105 ? -3.333 5.630 -4.301 1.00 75.38 105 HIS A CA 1
ATOM 879 C C . HIS A 1 105 ? -2.416 4.585 -3.674 1.00 75.38 105 HIS A C 1
ATOM 881 O O . HIS A 1 105 ? -2.863 3.438 -3.563 1.00 75.38 105 HIS A O 1
ATOM 887 N N . ALA A 1 106 ? -1.174 4.929 -3.313 1.00 74.12 106 ALA A N 1
ATOM 888 C CA . ALA A 1 106 ? -0.296 4.009 -2.600 1.00 74.12 106 ALA A CA 1
ATOM 889 C C . ALA A 1 106 ? -0.605 4.002 -1.109 1.00 74.12 106 ALA A C 1
ATOM 891 O O . ALA A 1 106 ? -1.102 4.954 -0.504 1.00 74.12 106 ALA A O 1
ATOM 892 N N . ARG A 1 107 ? -0.222 2.889 -0.501 1.00 70.75 107 ARG A N 1
ATOM 893 C CA . ARG A 1 107 ? -0.137 2.729 0.945 1.00 70.75 107 ARG A CA 1
ATOM 894 C C . ARG A 1 107 ? 0.931 3.662 1.508 1.00 70.75 107 ARG A C 1
ATOM 896 O O . ARG A 1 107 ? 0.724 4.263 2.557 1.00 70.75 107 ARG A O 1
ATOM 903 N N . MET A 1 108 ? 2.029 3.846 0.783 1.00 76.06 108 MET A N 1
ATOM 904 C CA . MET A 1 108 ? 3.125 4.738 1.155 1.00 76.06 108 MET A CA 1
ATOM 905 C C . MET A 1 108 ? 2.933 6.127 0.536 1.00 76.06 108 MET A C 1
ATOM 907 O O . MET A 1 108 ? 2.482 6.245 -0.600 1.00 76.06 108 MET A O 1
ATOM 911 N N . SER A 1 109 ? 3.308 7.184 1.262 1.00 79.69 109 SER A N 1
ATOM 912 C CA . SER A 1 109 ? 3.399 8.522 0.663 1.00 79.69 109 SER A CA 1
ATOM 913 C C . SER A 1 109 ? 4.524 8.585 -0.377 1.00 79.69 109 SER A C 1
ATOM 915 O O . SER A 1 109 ? 5.327 7.660 -0.516 1.00 79.69 109 SER A O 1
ATOM 917 N N . ASP A 1 110 ? 4.618 9.687 -1.116 1.00 86.12 110 ASP A N 1
ATOM 918 C CA . ASP A 1 110 ? 5.687 9.883 -2.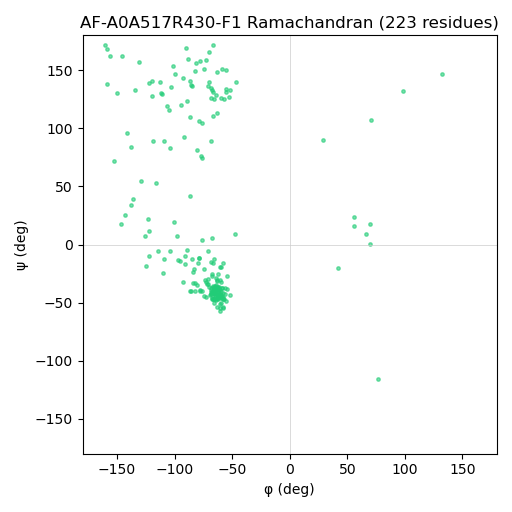098 1.00 86.12 110 ASP A CA 1
ATOM 919 C C . ASP A 1 110 ? 7.055 10.200 -1.463 1.00 86.12 110 ASP A C 1
ATOM 921 O O . ASP A 1 110 ? 8.096 9.973 -2.081 1.00 86.12 110 ASP A O 1
ATOM 925 N N . ASN A 1 111 ? 7.076 10.680 -0.217 1.00 87.88 111 ASN A N 1
ATOM 926 C CA . ASN A 1 111 ? 8.296 11.063 0.499 1.00 87.88 111 ASN A CA 1
ATOM 927 C C . ASN A 1 111 ? 9.356 9.947 0.587 1.00 87.88 111 ASN A C 1
ATOM 929 O O . ASN A 1 111 ? 10.512 10.221 0.265 1.00 87.88 111 ASN A O 1
ATOM 933 N N . PRO A 1 112 ? 9.028 8.700 0.981 1.00 88.81 112 PRO A N 1
ATOM 934 C CA . PRO A 1 112 ? 9.966 7.580 0.923 1.00 88.81 112 PRO A CA 1
ATOM 935 C C . PRO A 1 112 ? 10.629 7.404 -0.449 1.00 88.81 112 PRO A C 1
ATOM 937 O O . PRO A 1 112 ? 11.846 7.250 -0.525 1.00 88.81 112 PRO A O 1
ATOM 940 N N . PHE A 1 113 ? 9.863 7.518 -1.536 1.00 90.62 113 PHE A N 1
ATOM 941 C CA . PHE A 1 113 ? 10.383 7.412 -2.900 1.00 90.62 113 PHE A CA 1
ATOM 942 C C . PHE A 1 113 ? 11.306 8.574 -3.258 1.00 90.62 113 PHE A C 1
ATOM 944 O O . PHE A 1 113 ? 12.402 8.354 -3.777 1.00 90.62 113 PHE A O 1
ATOM 951 N N . ARG A 1 114 ? 10.886 9.809 -2.957 1.00 91.50 114 ARG A N 1
ATOM 952 C CA . ARG A 1 114 ? 11.680 11.018 -3.220 1.00 91.50 114 ARG A CA 1
ATOM 953 C C . ARG A 1 114 ? 12.988 11.016 -2.447 1.00 91.50 114 ARG A C 1
ATOM 955 O O . ARG A 1 114 ? 14.036 11.268 -3.028 1.00 91.50 114 ARG A O 1
ATOM 962 N N . ASN A 1 115 ? 12.938 10.695 -1.159 1.00 89.00 115 ASN A N 1
ATOM 963 C CA . ASN A 1 115 ? 14.119 10.699 -0.300 1.00 89.00 115 ASN A CA 1
ATOM 964 C C . ASN A 1 115 ? 15.117 9.612 -0.705 1.00 89.00 115 ASN A C 1
ATOM 966 O O . ASN A 1 115 ? 16.322 9.825 -0.623 1.00 89.00 115 ASN A O 1
ATOM 970 N N . ARG A 1 116 ? 14.622 8.446 -1.137 1.00 90.19 116 ARG A N 1
ATOM 971 C CA . ARG A 1 116 ? 15.470 7.296 -1.460 1.00 90.19 116 ARG A CA 1
ATOM 972 C C . ARG A 1 116 ? 16.012 7.329 -2.889 1.00 90.19 116 ARG A C 1
ATOM 974 O O . ARG A 1 116 ? 17.155 6.943 -3.112 1.00 90.19 116 ARG A O 1
ATOM 981 N N . PHE A 1 117 ? 15.202 7.746 -3.861 1.00 93.06 117 PHE A N 1
ATOM 982 C CA . PHE A 1 117 ? 15.523 7.624 -5.291 1.00 93.06 117 PHE A CA 1
ATOM 983 C C . PHE A 1 117 ? 15.527 8.959 -6.042 1.00 93.06 117 PHE A C 1
ATOM 985 O O . PHE A 1 117 ? 15.965 9.013 -7.191 1.00 93.06 117 PHE A O 1
ATOM 992 N N . GLY A 1 118 ? 15.062 10.040 -5.417 1.00 92.56 118 GLY A N 1
ATOM 993 C CA . GLY A 1 118 ? 15.040 11.366 -6.019 1.00 92.56 118 GLY A CA 1
ATOM 994 C C . GLY A 1 118 ? 13.911 11.530 -7.032 1.00 92.56 118 GLY A C 1
ATOM 995 O O . GLY A 1 118 ? 12.733 11.540 -6.677 1.00 92.56 118 GLY A O 1
ATOM 996 N N . SER A 1 119 ? 14.274 11.739 -8.298 1.00 95.00 119 SER A N 1
ATOM 997 C CA . SER A 1 119 ? 13.335 12.098 -9.363 1.00 95.00 119 SER A CA 1
ATOM 998 C C . SER A 1 119 ? 12.525 10.905 -9.881 1.00 95.00 119 SER A C 1
ATOM 1000 O O . SER A 1 119 ? 12.943 9.749 -9.796 1.00 95.00 119 SER A O 1
ATOM 1002 N N . MET A 1 120 ? 11.375 11.197 -10.498 1.00 93.69 120 MET A N 1
ATOM 1003 C CA . MET A 1 120 ? 10.522 10.175 -11.114 1.00 93.69 120 MET A CA 1
ATOM 1004 C C . MET A 1 120 ? 11.250 9.382 -12.212 1.00 93.69 120 MET A C 1
ATOM 1006 O O . MET A 1 120 ? 11.081 8.171 -12.302 1.00 93.69 120 MET A O 1
ATOM 1010 N N . ASP A 1 121 ? 12.108 10.029 -13.006 1.00 93.44 121 ASP A N 1
ATOM 1011 C CA . ASP A 1 121 ? 12.913 9.342 -14.025 1.00 93.44 121 ASP A CA 1
ATOM 1012 C C . ASP A 1 121 ? 13.864 8.304 -13.402 1.00 93.44 121 ASP A C 1
ATOM 1014 O O . ASP A 1 121 ? 13.965 7.168 -13.874 1.00 93.44 121 ASP A O 1
ATOM 1018 N N . THR A 1 122 ? 14.507 8.651 -12.282 1.00 94.69 122 THR A N 1
ATOM 1019 C CA . THR A 1 122 ? 15.364 7.713 -11.547 1.00 94.69 122 THR A CA 1
ATOM 1020 C C . THR A 1 122 ? 14.564 6.557 -10.958 1.00 94.69 122 THR A C 1
ATOM 1022 O O . THR A 1 122 ? 15.012 5.413 -11.062 1.00 94.69 122 THR A O 1
ATOM 1025 N N . ILE A 1 123 ? 13.366 6.817 -10.425 1.00 93.75 123 ILE A N 1
ATOM 1026 C CA . ILE A 1 123 ? 12.454 5.768 -9.944 1.00 93.75 123 ILE A CA 1
ATOM 1027 C C . ILE A 1 123 ? 12.097 4.812 -11.084 1.00 93.75 123 ILE A C 1
ATOM 1029 O O . ILE A 1 123 ? 12.282 3.609 -10.942 1.00 93.75 123 ILE A O 1
ATOM 1033 N N . GLN A 1 124 ? 11.667 5.324 -12.238 1.00 93.38 124 GLN A N 1
ATOM 1034 C CA . GLN A 1 124 ? 11.289 4.495 -13.386 1.00 93.38 124 GLN A CA 1
ATOM 1035 C C . GLN A 1 124 ? 12.466 3.681 -13.936 1.00 93.38 124 GLN A C 1
ATOM 1037 O O . GLN A 1 124 ? 12.310 2.503 -14.263 1.00 93.38 124 GLN A O 1
ATOM 1042 N N . ARG A 1 125 ? 13.661 4.275 -14.031 1.00 90.19 125 ARG A N 1
ATOM 1043 C CA . ARG A 1 125 ? 14.882 3.565 -14.439 1.00 90.19 125 ARG A CA 1
ATOM 1044 C C . ARG A 1 125 ? 15.218 2.441 -13.462 1.00 90.19 125 ARG A C 1
ATOM 1046 O O . ARG A 1 125 ? 15.514 1.327 -13.900 1.00 90.19 125 ARG A O 1
ATOM 1053 N N . LYS A 1 126 ? 15.142 2.713 -12.158 1.00 91.00 126 LYS A N 1
ATOM 1054 C CA . LYS A 1 126 ? 15.395 1.714 -11.116 1.00 91.00 126 LYS A CA 1
ATOM 1055 C C . LYS A 1 126 ? 14.347 0.607 -11.139 1.00 91.00 126 LYS A C 1
ATOM 1057 O O . LYS A 1 126 ? 14.717 -0.559 -11.121 1.00 91.00 126 LYS A O 1
ATOM 1062 N N . PHE A 1 127 ? 13.083 0.963 -11.318 1.00 90.44 127 PHE A N 1
ATOM 1063 C CA . PHE A 1 127 ? 11.971 0.035 -11.462 1.00 90.44 127 PHE A CA 1
ATOM 1064 C C . PHE A 1 127 ? 12.134 -0.898 -12.669 1.00 90.44 127 PHE A C 1
ATOM 1066 O O . PHE A 1 127 ? 12.002 -2.109 -12.532 1.00 90.44 127 PHE A O 1
ATOM 1073 N N . ARG A 1 128 ? 12.530 -0.379 -13.841 1.00 85.38 128 ARG A N 1
ATOM 1074 C CA . ARG A 1 128 ? 12.847 -1.224 -15.009 1.00 85.38 128 ARG A CA 1
ATOM 1075 C C . ARG A 1 128 ? 14.003 -2.185 -14.733 1.00 85.38 128 ARG A C 1
ATOM 1077 O O . ARG A 1 128 ? 13.967 -3.315 -15.208 1.00 85.38 128 ARG A O 1
ATOM 1084 N N . LYS A 1 129 ? 15.038 -1.742 -14.008 1.00 84.50 129 LYS A N 1
ATOM 1085 C CA . LYS A 1 129 ? 16.159 -2.610 -13.614 1.00 84.50 129 LYS A CA 1
ATOM 1086 C C . LYS A 1 129 ? 15.688 -3.695 -12.644 1.00 84.50 129 LYS A C 1
ATOM 1088 O O . LYS A 1 129 ? 15.981 -4.858 -12.876 1.00 84.50 129 LYS A O 1
ATOM 1093 N N . TRP A 1 130 ? 14.915 -3.311 -11.635 1.00 88.38 130 TRP A N 1
ATOM 1094 C CA . TRP A 1 130 ? 14.333 -4.206 -10.640 1.00 88.38 130 TRP A CA 1
ATOM 1095 C C . TRP A 1 130 ? 13.449 -5.286 -11.283 1.00 88.38 130 TRP A C 1
ATOM 1097 O O . TRP A 1 130 ? 13.651 -6.464 -11.017 1.00 88.38 130 TRP A O 1
ATOM 1107 N N . LEU A 1 131 ? 12.577 -4.922 -12.234 1.00 80.19 131 LEU A N 1
ATOM 1108 C CA . LEU A 1 131 ? 11.766 -5.888 -12.992 1.00 80.19 131 LEU A CA 1
ATOM 1109 C C . LEU A 1 131 ? 12.608 -6.874 -13.814 1.00 80.19 131 LEU A C 1
ATOM 1111 O O . LEU A 1 131 ? 12.232 -8.034 -13.956 1.00 80.19 131 LEU A O 1
ATOM 1115 N N . LYS A 1 132 ? 13.733 -6.425 -14.386 1.00 77.50 132 LYS A N 1
ATOM 1116 C CA . LYS A 1 132 ? 14.640 -7.310 -15.133 1.00 77.50 132 LYS A CA 1
ATOM 1117 C C . LYS A 1 132 ? 15.317 -8.320 -14.215 1.00 77.50 132 LYS A C 1
ATOM 1119 O O . LYS A 1 132 ? 15.436 -9.471 -14.615 1.00 77.50 132 LYS A O 1
ATOM 1124 N N . THR A 1 133 ? 15.741 -7.887 -13.028 1.00 73.56 133 THR A N 1
ATOM 1125 C CA . THR A 1 133 ? 16.308 -8.777 -12.008 1.00 73.56 133 THR A CA 1
ATOM 1126 C C . THR A 1 133 ? 15.261 -9.787 -11.555 1.00 73.56 133 THR A C 1
ATOM 1128 O O . THR A 1 133 ? 15.460 -10.970 -11.771 1.00 73.56 133 THR A O 1
ATOM 1131 N N . ALA A 1 134 ? 14.084 -9.327 -11.121 1.00 69.31 134 ALA A N 1
ATOM 1132 C CA . ALA A 1 134 ? 13.012 -10.212 -10.668 1.00 69.31 134 ALA A CA 1
ATOM 1133 C C . ALA A 1 134 ? 12.595 -11.248 -11.730 1.00 69.31 134 ALA A C 1
ATOM 1135 O O . ALA A 1 134 ? 12.319 -12.398 -11.408 1.00 69.31 134 ALA A O 1
ATOM 1136 N N . ARG A 1 135 ? 12.576 -10.868 -13.018 1.00 60.28 135 ARG A N 1
ATOM 1137 C CA . ARG A 1 135 ? 12.309 -11.816 -14.113 1.00 60.28 135 ARG A CA 1
ATOM 1138 C C . ARG A 1 135 ? 13.437 -12.828 -14.307 1.00 60.28 135 ARG A C 1
ATOM 1140 O O . ARG A 1 135 ? 13.164 -13.969 -14.651 1.00 60.28 135 ARG A O 1
ATOM 1147 N N . LYS A 1 136 ? 14.691 -12.404 -14.149 1.00 61.69 136 LYS A N 1
ATOM 1148 C CA . LYS A 1 136 ? 15.845 -13.302 -14.225 1.00 61.69 136 LYS A CA 1
ATOM 1149 C C . LYS A 1 136 ? 15.775 -14.336 -13.099 1.00 61.69 136 LYS A C 1
ATOM 1151 O O . LYS A 1 136 ? 15.899 -15.516 -13.392 1.00 61.69 136 LYS A O 1
ATOM 1156 N N . ASP A 1 137 ? 15.478 -13.894 -11.882 1.00 60.44 137 ASP A N 1
ATOM 1157 C CA . ASP A 1 137 ? 15.384 -14.764 -10.707 1.00 60.44 137 ASP A CA 1
ATOM 1158 C C . ASP A 1 137 ? 14.263 -15.803 -10.879 1.00 60.44 137 ASP A C 1
ATOM 1160 O O . ASP A 1 137 ? 14.483 -16.988 -10.656 1.00 60.44 137 ASP A O 1
ATOM 1164 N N . LEU A 1 138 ? 13.088 -15.391 -11.380 1.00 51.28 138 LEU A N 1
ATOM 1165 C CA . LEU A 1 138 ? 11.990 -16.315 -11.704 1.00 51.28 138 LEU A CA 1
ATOM 1166 C C . LEU A 1 138 ? 12.376 -17.339 -12.782 1.00 51.28 138 LEU A C 1
ATOM 1168 O O . LEU A 1 138 ? 12.099 -18.524 -12.626 1.00 51.28 138 LEU A O 1
ATOM 1172 N N . ASN A 1 139 ? 13.044 -16.901 -13.852 1.00 47.78 139 ASN A N 1
ATOM 1173 C CA . ASN A 1 139 ? 13.485 -17.804 -14.916 1.00 47.78 139 ASN A CA 1
ATOM 1174 C C . ASN A 1 139 ? 14.568 -18.786 -14.430 1.00 47.78 139 ASN A C 1
ATOM 1176 O O . ASN A 1 139 ? 14.605 -19.926 -14.876 1.00 47.78 139 ASN A O 1
ATOM 1180 N N . GLU A 1 140 ? 15.462 -18.361 -13.535 1.00 48.75 140 GLU A N 1
ATOM 1181 C CA . GLU A 1 140 ? 16.488 -19.233 -12.948 1.00 48.75 140 GLU A CA 1
ATOM 1182 C C . GLU A 1 140 ? 15.870 -20.229 -11.947 1.00 48.75 140 GLU A C 1
ATOM 1184 O O . GLU A 1 140 ? 16.277 -21.390 -11.917 1.00 48.75 140 GLU A O 1
ATOM 1189 N N . MET A 1 141 ? 14.820 -19.835 -11.215 1.00 42.72 141 MET A N 1
ATOM 1190 C CA . MET A 1 141 ? 14.025 -20.731 -10.360 1.00 42.72 141 MET A CA 1
ATOM 1191 C C . MET A 1 141 ? 13.265 -21.801 -11.161 1.00 42.72 141 MET A C 1
ATOM 1193 O O . MET A 1 141 ? 13.257 -22.967 -10.766 1.00 42.72 141 MET A O 1
ATOM 1197 N N . GLU A 1 142 ? 12.657 -21.431 -12.296 1.00 46.94 142 GLU A N 1
ATOM 1198 C CA . GLU A 1 142 ? 11.970 -22.373 -13.197 1.00 46.94 142 GLU A CA 1
ATOM 1199 C C . GLU A 1 142 ? 12.928 -23.416 -13.793 1.00 46.94 142 GLU A C 1
ATOM 1201 O O . GLU A 1 142 ? 12.531 -24.555 -14.031 1.00 46.94 142 GLU A O 1
ATOM 1206 N N . MET A 1 143 ? 14.196 -23.049 -13.996 1.00 37.69 143 MET A N 1
ATOM 1207 C CA . MET A 1 143 ? 15.206 -23.920 -14.604 1.00 37.69 143 MET A CA 1
ATOM 1208 C C . MET A 1 143 ? 15.887 -24.875 -13.617 1.00 37.69 143 MET A C 1
ATOM 1210 O O . MET A 1 143 ? 16.403 -25.905 -14.050 1.00 37.69 143 MET A O 1
ATOM 1214 N N . HIS A 1 144 ? 15.906 -24.563 -12.317 1.00 44.78 144 HIS A N 1
ATOM 1215 C CA . HIS A 1 144 ? 16.668 -25.345 -11.337 1.00 44.78 144 HIS A CA 1
ATOM 1216 C C . HIS A 1 144 ? 15.827 -26.188 -10.375 1.00 44.78 144 HIS A C 1
ATOM 1218 O O . HIS A 1 144 ? 16.391 -27.062 -9.724 1.00 44.78 144 HIS A O 1
ATOM 1224 N N . GLY A 1 145 ? 14.503 -25.993 -10.282 1.00 42.56 145 GLY A N 1
ATOM 1225 C CA . GLY A 1 145 ? 13.653 -26.792 -9.381 1.00 42.56 145 GLY A C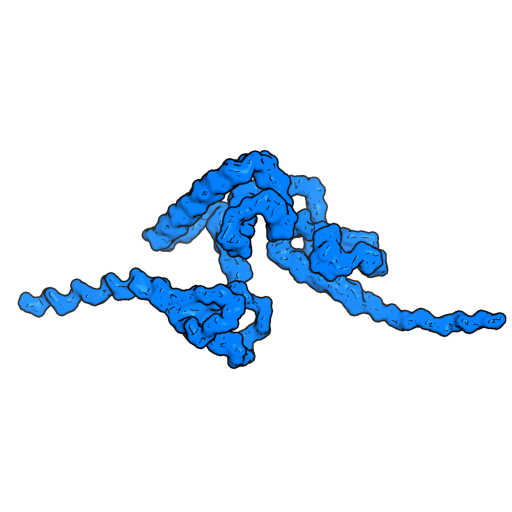A 1
ATOM 1226 C C . GLY A 1 145 ? 14.102 -26.757 -7.910 1.00 42.56 145 GLY A C 1
ATOM 1227 O O . GLY A 1 145 ? 13.704 -27.603 -7.111 1.00 42.56 145 GLY A O 1
ATOM 1228 N N . GLU A 1 146 ? 14.953 -25.794 -7.560 1.00 39.31 146 GLU A N 1
ATOM 1229 C CA . GLU A 1 146 ? 15.618 -25.680 -6.273 1.00 39.31 146 GLU A CA 1
ATOM 1230 C C . GLU A 1 146 ? 14.910 -24.596 -5.462 1.00 39.31 146 GLU A C 1
ATOM 1232 O O . GLU A 1 146 ? 14.520 -23.550 -5.989 1.00 39.31 146 GLU A O 1
ATOM 1237 N N . ALA A 1 147 ? 14.667 -24.889 -4.184 1.00 46.25 147 ALA A N 1
ATOM 1238 C CA . ALA A 1 147 ? 13.925 -24.015 -3.289 1.00 46.25 147 ALA A CA 1
ATOM 1239 C C . ALA A 1 147 ? 14.501 -22.591 -3.316 1.00 46.25 147 ALA A C 1
ATOM 1241 O O . ALA A 1 147 ? 15.715 -22.406 -3.238 1.00 46.25 147 ALA A O 1
ATOM 1242 N N . ALA A 1 148 ? 13.605 -21.606 -3.436 1.00 44.31 148 ALA A N 1
ATOM 1243 C CA . ALA A 1 148 ? 13.951 -20.196 -3.563 1.00 44.31 148 ALA A CA 1
ATOM 1244 C C . ALA A 1 148 ? 15.006 -19.764 -2.521 1.00 44.31 148 ALA A C 1
ATOM 1246 O O . ALA A 1 148 ? 14.894 -20.180 -1.360 1.00 44.31 148 ALA A O 1
ATOM 1247 N N . PRO A 1 149 ? 15.989 -18.916 -2.894 1.00 44.28 149 PRO A N 1
ATOM 1248 C CA . PRO A 1 149 ? 16.935 -18.363 -1.937 1.00 44.28 149 PRO A CA 1
ATOM 1249 C C . PRO A 1 149 ? 16.182 -17.654 -0.809 1.00 44.28 149 PRO A C 1
ATOM 1251 O O . PRO A 1 149 ? 15.097 -17.106 -1.008 1.00 44.28 149 PRO A O 1
ATOM 1254 N N . ASP A 1 150 ? 16.769 -17.644 0.385 1.00 49.41 150 ASP A N 1
ATOM 1255 C CA . ASP A 1 150 ? 16.208 -16.995 1.575 1.00 49.41 150 ASP A CA 1
ATOM 1256 C C . ASP A 1 150 ? 16.154 -15.457 1.487 1.00 49.41 150 ASP A C 1
ATOM 1258 O O . ASP A 1 150 ? 15.785 -14.788 2.462 1.00 49.41 150 ASP A O 1
ATOM 1262 N N . ASP A 1 151 ? 16.500 -14.889 0.328 1.00 44.59 151 ASP A N 1
ATOM 1263 C CA . ASP A 1 151 ? 16.529 -13.461 0.128 1.00 44.59 151 ASP A CA 1
ATOM 1264 C C . ASP A 1 151 ? 15.105 -12.892 0.175 1.00 44.59 151 ASP A C 1
ATOM 1266 O O . ASP A 1 151 ? 14.118 -13.422 -0.345 1.00 44.59 151 ASP A O 1
ATOM 1270 N N . GLY A 1 152 ? 14.959 -11.807 0.936 1.00 45.22 152 GLY A N 1
ATOM 1271 C CA . GLY A 1 152 ? 13.655 -11.300 1.364 1.00 45.22 152 GLY A CA 1
ATOM 1272 C C . GLY A 1 152 ? 12.691 -10.965 0.221 1.00 45.22 152 GLY A C 1
ATOM 1273 O O . GLY A 1 152 ? 11.492 -10.850 0.469 1.00 45.22 152 GLY A O 1
ATOM 1274 N N . GLY A 1 153 ? 13.182 -10.850 -1.017 1.00 41.59 153 GLY A N 1
ATOM 1275 C CA . GLY A 1 153 ? 12.384 -10.652 -2.222 1.00 41.59 153 GLY A CA 1
ATOM 1276 C C . GLY A 1 153 ? 11.493 -11.850 -2.548 1.00 41.59 153 GLY A C 1
ATOM 1277 O O . GLY A 1 153 ? 10.281 -11.673 -2.689 1.00 41.59 153 GLY A O 1
ATOM 1278 N N . ALA A 1 154 ? 12.043 -13.067 -2.585 1.00 45.16 154 ALA A N 1
ATOM 1279 C CA . ALA A 1 154 ? 11.268 -14.276 -2.866 1.00 45.16 154 ALA A CA 1
ATOM 1280 C C . ALA A 1 154 ? 10.264 -14.569 -1.748 1.00 45.16 154 ALA A C 1
ATOM 1282 O O . ALA A 1 154 ? 9.100 -14.865 -2.016 1.00 45.16 154 ALA A O 1
ATOM 1283 N N . ARG A 1 155 ? 10.663 -14.373 -0.484 1.00 43.25 155 ARG A N 1
ATOM 1284 C CA . ARG A 1 155 ? 9.759 -14.500 0.669 1.00 43.25 155 ARG A CA 1
ATOM 1285 C C . ARG A 1 155 ? 8.624 -13.479 0.630 1.00 43.25 155 ARG A C 1
ATOM 1287 O O . ARG A 1 155 ? 7.509 -13.819 1.008 1.00 43.25 155 ARG A O 1
ATOM 1294 N N . LEU A 1 156 ? 8.874 -12.255 0.170 1.00 44.44 156 LEU A N 1
ATOM 1295 C CA . LEU A 1 156 ? 7.859 -11.205 0.069 1.00 44.44 156 LEU A CA 1
ATOM 1296 C C . LEU A 1 156 ? 6.924 -11.417 -1.129 1.00 44.44 156 LEU A C 1
ATOM 1298 O O . LEU A 1 156 ? 5.712 -11.242 -0.992 1.00 44.44 156 LEU A O 1
ATOM 1302 N N . VAL A 1 157 ? 7.455 -11.850 -2.278 1.00 45.28 157 VAL A N 1
ATOM 1303 C CA . VAL A 1 157 ? 6.653 -12.271 -3.439 1.00 45.28 157 VAL A CA 1
ATOM 1304 C C . VAL A 1 157 ? 5.802 -13.480 -3.066 1.00 45.28 157 VAL A C 1
ATOM 1306 O O . VAL A 1 157 ? 4.601 -13.445 -3.302 1.00 45.28 157 VAL A O 1
ATOM 1309 N N . PHE A 1 158 ? 6.374 -14.487 -2.401 1.00 46.22 158 PHE A N 1
ATOM 1310 C CA . PHE A 1 158 ? 5.662 -15.666 -1.911 1.00 46.22 158 PHE A CA 1
ATOM 1311 C C . PHE A 1 158 ? 4.618 -15.315 -0.846 1.00 46.22 158 PHE A C 1
ATOM 1313 O O . PHE A 1 158 ? 3.475 -15.738 -0.967 1.00 46.22 158 PHE A O 1
ATOM 1320 N N . GLN A 1 159 ? 4.944 -14.499 0.164 1.00 51.41 159 GLN A N 1
ATOM 1321 C CA . GLN A 1 159 ? 3.976 -14.040 1.174 1.00 51.41 159 GLN A CA 1
ATOM 1322 C C . GLN A 1 159 ? 2.811 -13.276 0.543 1.00 51.41 159 GLN A C 1
ATOM 1324 O O . GLN A 1 159 ? 1.669 -13.422 0.975 1.00 51.41 159 GLN A O 1
ATOM 1329 N N . ARG A 1 160 ? 3.080 -12.477 -0.493 1.00 47.44 160 ARG A N 1
ATOM 1330 C CA . ARG A 1 160 ? 2.050 -11.696 -1.177 1.00 47.44 160 ARG A CA 1
ATOM 1331 C C . ARG A 1 160 ? 1.249 -12.533 -2.176 1.00 47.44 160 ARG A C 1
ATOM 1333 O O . ARG A 1 160 ? 0.044 -12.333 -2.258 1.00 47.44 160 ARG A O 1
ATOM 1340 N N . TRP A 1 161 ? 1.867 -13.507 -2.848 1.00 55.91 161 TRP A N 1
ATOM 1341 C CA . TRP A 1 161 ? 1.175 -14.557 -3.610 1.00 55.91 161 TRP A CA 1
ATOM 1342 C C . TRP A 1 161 ? 0.303 -15.433 -2.708 1.00 55.91 161 TRP A C 1
ATOM 1344 O O . TRP A 1 161 ? -0.816 -15.751 -3.084 1.00 55.91 161 TRP A O 1
ATOM 1354 N N . SER A 1 162 ? 0.769 -15.748 -1.497 1.00 54.34 162 SER A N 1
ATOM 1355 C CA . SER A 1 162 ? 0.012 -16.517 -0.497 1.00 54.34 162 SER A CA 1
ATOM 1356 C C . SER A 1 162 ? -1.194 -15.743 0.039 1.00 54.34 162 SER A C 1
ATOM 1358 O O . SER A 1 162 ? -2.147 -16.344 0.525 1.00 54.34 162 SER A O 1
ATOM 1360 N N . ALA A 1 163 ? -1.147 -14.408 -0.012 1.00 58.34 163 ALA A N 1
ATOM 1361 C CA . ALA A 1 163 ? -2.250 -13.551 0.406 1.00 58.34 163 ALA A CA 1
ATOM 1362 C C . ALA A 1 163 ? -3.313 -13.368 -0.686 1.00 58.34 163 ALA A C 1
ATOM 1364 O O . ALA A 1 163 ? -4.446 -13.006 -0.357 1.00 58.34 163 ALA A O 1
ATOM 1365 N N . LEU A 1 164 ? -2.957 -13.596 -1.957 1.00 69.50 164 LEU A N 1
ATOM 1366 C CA . LEU A 1 164 ? -3.929 -13.594 -3.040 1.00 69.50 164 LEU A CA 1
ATOM 1367 C C . LEU A 1 164 ? -4.833 -14.817 -2.917 1.00 69.50 164 LEU A C 1
ATOM 1369 O O . LEU A 1 164 ? -4.384 -15.924 -2.623 1.00 69.50 164 LEU A O 1
ATOM 1373 N N . LYS A 1 165 ? -6.116 -14.613 -3.186 1.00 75.81 165 LYS A N 1
ATOM 1374 C CA . LYS A 1 165 ? -7.140 -15.649 -3.120 1.00 75.81 165 LYS A CA 1
ATOM 1375 C C . LYS A 1 165 ? -7.597 -15.982 -4.537 1.00 75.81 165 LYS A C 1
ATOM 1377 O O . LYS A 1 165 ? -8.508 -15.331 -5.054 1.00 75.81 165 LYS A O 1
ATOM 1382 N N . PRO A 1 166 ? -6.948 -16.943 -5.210 1.00 80.81 166 PRO A N 1
ATOM 1383 C CA . PRO A 1 166 ? -7.414 -17.399 -6.506 1.00 80.81 166 PRO A CA 1
ATOM 1384 C C . PRO A 1 166 ? -8.742 -18.148 -6.357 1.00 80.81 166 PRO A C 1
ATOM 1386 O O . PRO A 1 166 ? -8.897 -19.008 -5.489 1.00 80.81 166 PRO A O 1
ATOM 1389 N N . GLY A 1 167 ? -9.694 -17.845 -7.234 1.00 80.56 167 GLY A N 1
ATOM 1390 C CA . GLY A 1 167 ? -10.807 -18.745 -7.512 1.00 80.56 167 GLY A CA 1
ATOM 1391 C C . GLY A 1 167 ? -10.406 -19.745 -8.594 1.00 80.56 167 GLY A C 1
ATOM 1392 O O . GLY A 1 167 ? -9.739 -19.368 -9.557 1.00 80.56 167 GLY A O 1
ATOM 1393 N N . PHE A 1 168 ? -10.826 -21.001 -8.462 1.00 84.00 168 PHE A N 1
ATOM 1394 C CA . PHE A 1 168 ? -10.577 -22.040 -9.460 1.00 84.00 168 PHE A CA 1
ATOM 1395 C C . PHE A 1 168 ? -11.903 -22.588 -9.979 1.00 84.00 168 PHE A C 1
ATOM 1397 O O . PHE A 1 168 ? -12.755 -23.013 -9.198 1.00 84.00 168 PHE A O 1
ATOM 1404 N N . ALA A 1 169 ? -12.067 -22.607 -11.299 1.00 80.06 169 ALA A N 1
ATOM 1405 C CA . ALA A 1 169 ? -13.201 -23.247 -11.963 1.00 80.06 169 ALA A CA 1
ATOM 1406 C C . ALA A 1 169 ? -12.784 -23.845 -13.305 1.00 80.06 169 ALA A C 1
ATOM 1408 O O . ALA A 1 169 ? -11.760 -23.474 -13.874 1.00 80.06 169 ALA A O 1
ATOM 1409 N N . LEU A 1 170 ? -13.596 -24.753 -13.846 1.00 83.44 170 LEU A N 1
ATOM 1410 C CA . LEU A 1 170 ? -13.398 -25.194 -15.226 1.00 83.44 170 LEU A CA 1
ATOM 1411 C C . LEU A 1 170 ? -13.858 -24.092 -16.180 1.00 83.44 170 LEU A C 1
ATOM 1413 O O . LEU A 1 170 ? -13.127 -23.745 -17.106 1.00 83.44 170 LEU A O 1
ATOM 1417 N N . LYS A 1 171 ? -15.022 -23.496 -15.906 1.00 84.69 171 LYS A N 1
ATOM 1418 C CA . LYS A 1 171 ? -15.594 -22.398 -16.685 1.00 84.69 171 LYS A CA 1
ATOM 1419 C C . LYS A 1 171 ? -15.784 -21.143 -15.850 1.00 84.69 171 LYS A C 1
ATOM 1421 O O . LYS A 1 171 ? -16.245 -21.204 -14.712 1.00 84.69 171 LYS A O 1
ATOM 1426 N N . SER A 1 172 ? -15.507 -19.977 -16.430 1.00 84.81 172 SER A N 1
ATOM 1427 C CA . SER A 1 172 ? -15.732 -18.699 -15.737 1.00 84.81 172 SER A CA 1
ATOM 1428 C C . SER A 1 172 ? -17.194 -18.460 -15.339 1.00 84.81 172 SER A C 1
ATOM 1430 O O . SER A 1 172 ? -17.458 -17.845 -14.307 1.00 84.81 172 SER A O 1
ATOM 1432 N N . SER A 1 173 ? -18.152 -18.984 -16.107 1.00 85.06 173 SER A N 1
ATOM 1433 C CA . SER A 1 173 ? -19.585 -18.884 -15.823 1.00 85.06 173 SER A CA 1
ATOM 1434 C C . SER A 1 173 ? -20.031 -19.649 -14.573 1.00 85.06 173 SER A C 1
ATOM 1436 O O . SER A 1 173 ? -21.087 -19.336 -14.026 1.00 85.06 173 SER A O 1
ATOM 1438 N N . GLU A 1 174 ? -19.220 -20.566 -14.040 1.00 80.88 174 GLU A N 1
ATOM 1439 C CA . GLU A 1 174 ? -19.508 -21.226 -12.757 1.00 80.88 174 GLU A CA 1
ATOM 1440 C C . GLU A 1 174 ? -19.554 -20.225 -11.594 1.00 80.88 174 GLU A C 1
ATOM 1442 O O . GLU A 1 174 ? -20.264 -20.443 -10.618 1.00 80.88 174 GLU A O 1
ATOM 1447 N N . TYR A 1 175 ? -18.862 -19.089 -11.728 1.00 76.00 175 TYR A N 1
ATOM 1448 C CA . TYR A 1 175 ? -18.915 -17.978 -10.777 1.00 76.00 175 TYR A CA 1
ATOM 1449 C C . TYR A 1 175 ? -20.026 -16.957 -11.094 1.00 76.00 175 TYR A C 1
ATOM 1451 O O . TYR A 1 175 ? -20.254 -16.022 -10.324 1.00 76.00 175 TYR A O 1
ATOM 1459 N N . ARG A 1 176 ? -20.748 -17.126 -12.213 1.00 75.44 176 ARG A N 1
ATOM 1460 C CA . ARG A 1 176 ? -21.855 -16.249 -12.632 1.00 75.44 176 ARG A CA 1
ATOM 1461 C C . ARG A 1 176 ? -23.139 -16.545 -11.862 1.00 75.44 176 ARG A C 1
ATOM 1463 O O . ARG A 1 176 ? -23.885 -15.623 -11.535 1.00 75.44 176 ARG A O 1
ATOM 1470 N N . THR A 1 177 ? -23.417 -17.821 -11.604 1.00 65.94 177 THR A N 1
ATOM 1471 C CA . THR A 1 177 ? -24.679 -18.284 -11.018 1.00 65.94 177 THR A CA 1
ATOM 1472 C C . THR A 1 177 ? -24.426 -19.360 -9.965 1.00 65.94 177 THR A C 1
ATOM 1474 O O . THR A 1 177 ? -24.557 -20.543 -10.252 1.00 65.94 177 THR A O 1
ATOM 1477 N N . GLY A 1 178 ? -24.118 -18.958 -8.732 1.00 56.00 178 GLY A N 1
ATOM 1478 C CA . GLY A 1 178 ? -24.429 -19.792 -7.566 1.00 56.00 178 GLY A CA 1
ATOM 1479 C C . GLY A 1 178 ? -23.316 -19.991 -6.543 1.00 56.00 178 GLY A C 1
ATOM 1480 O O . GLY A 1 178 ? -22.141 -20.015 -6.883 1.00 56.00 178 GLY A O 1
ATOM 1481 N N . GLU A 1 179 ? -23.772 -20.101 -5.289 1.00 51.94 179 GLU A N 1
ATOM 1482 C CA . GLU A 1 179 ? -23.470 -21.074 -4.211 1.00 51.94 179 GLU A CA 1
ATOM 1483 C C . GLU A 1 179 ? -22.037 -21.560 -3.925 1.00 51.94 179 GLU A C 1
ATOM 1485 O O . GLU A 1 179 ? -21.762 -21.971 -2.799 1.00 51.94 179 GLU A O 1
ATOM 1490 N N . ARG A 1 180 ? -21.088 -21.460 -4.855 1.00 51.03 180 ARG A N 1
ATOM 1491 C CA . ARG A 1 180 ? -19.659 -21.631 -4.591 1.00 51.03 180 ARG A CA 1
ATOM 1492 C C . ARG A 1 180 ? -19.091 -20.340 -3.997 1.00 51.03 180 ARG A C 1
ATOM 1494 O O . ARG A 1 180 ? -18.458 -19.548 -4.680 1.00 51.03 180 ARG A O 1
ATOM 1501 N N . ILE A 1 181 ? -19.311 -20.209 -2.688 1.00 48.38 181 ILE A N 1
ATOM 1502 C CA . ILE A 1 181 ? -18.519 -19.421 -1.734 1.00 48.38 181 ILE A CA 1
ATOM 1503 C C . ILE A 1 181 ? -18.644 -17.892 -1.896 1.00 48.38 181 ILE A C 1
ATOM 1505 O O . ILE A 1 181 ? -18.116 -17.275 -2.815 1.00 48.38 181 ILE A O 1
ATOM 1509 N N . ASP A 1 182 ? -19.357 -17.295 -0.936 1.00 49.28 182 ASP A N 1
ATOM 1510 C CA . ASP A 1 182 ? -19.157 -15.970 -0.333 1.00 49.28 182 ASP A CA 1
ATOM 1511 C C . ASP A 1 182 ? -18.510 -14.909 -1.235 1.00 49.28 182 ASP A C 1
ATOM 1513 O O . ASP A 1 182 ? -17.295 -14.722 -1.274 1.00 49.28 182 ASP A O 1
ATOM 1517 N N . ARG A 1 183 ? -19.383 -14.185 -1.940 1.00 45.78 183 ARG A N 1
ATOM 1518 C CA . ARG A 1 183 ? -19.172 -13.263 -3.074 1.00 45.78 183 ARG A CA 1
ATOM 1519 C C . ARG A 1 183 ? -18.061 -12.192 -3.011 1.00 45.78 183 ARG A C 1
ATOM 1521 O O . ARG A 1 183 ? -18.043 -11.352 -3.903 1.00 45.78 183 ARG A O 1
ATOM 1528 N N . HIS A 1 184 ? -17.141 -12.158 -2.050 1.00 51.41 184 HIS A N 1
ATOM 1529 C CA . HIS A 1 184 ? -16.169 -11.058 -1.937 1.00 51.41 184 HIS A CA 1
ATOM 1530 C C . HIS A 1 184 ? -14.753 -11.452 -1.495 1.00 51.41 184 HIS A C 1
ATOM 1532 O O . HIS A 1 184 ? -14.041 -10.610 -0.956 1.00 51.41 184 HIS A O 1
ATOM 1538 N N . HIS A 1 185 ? -14.312 -12.692 -1.719 1.00 61.62 185 HIS A N 1
ATOM 1539 C CA . HIS A 1 185 ? -13.007 -13.128 -1.211 1.00 61.62 185 HIS A CA 1
ATOM 1540 C C . HIS A 1 185 ? -12.020 -13.639 -2.266 1.00 61.62 185 HIS A C 1
ATOM 1542 O O . HIS A 1 185 ? -11.015 -14.206 -1.869 1.00 61.62 185 HIS A O 1
ATOM 1548 N N . ILE A 1 186 ? -12.261 -13.464 -3.573 1.00 72.62 186 ILE A N 1
ATOM 1549 C CA . ILE A 1 186 ? -11.277 -13.829 -4.610 1.00 72.62 186 ILE A CA 1
ATOM 1550 C C . ILE A 1 186 ? -10.723 -12.602 -5.336 1.00 72.62 186 ILE A C 1
ATOM 1552 O O . ILE A 1 186 ? -11.465 -11.671 -5.654 1.00 72.62 186 ILE A O 1
ATOM 1556 N N . ASP A 1 187 ? -9.419 -12.620 -5.608 1.00 70.38 187 ASP A N 1
ATOM 1557 C CA . ASP A 1 187 ? -8.693 -11.521 -6.259 1.00 70.38 187 ASP A CA 1
ATOM 1558 C C . ASP A 1 187 ? -8.614 -11.695 -7.784 1.00 70.38 187 ASP A C 1
ATOM 1560 O O . ASP A 1 187 ? -8.612 -10.720 -8.537 1.00 70.38 187 ASP A O 1
ATOM 1564 N N . PHE A 1 188 ? -8.554 -12.943 -8.251 1.00 77.94 188 PHE A N 1
ATOM 1565 C CA . PHE A 1 188 ? -8.558 -13.312 -9.665 1.00 77.94 188 PHE A CA 1
ATOM 1566 C C . PHE A 1 188 ? -9.070 -14.742 -9.840 1.00 77.94 188 PHE A C 1
ATOM 1568 O O . PHE A 1 188 ? -9.109 -15.526 -8.889 1.00 77.94 188 PHE A O 1
ATOM 1575 N N . LEU A 1 189 ? -9.467 -15.077 -11.064 1.00 82.12 189 LEU A N 1
ATOM 1576 C CA . LEU A 1 189 ? -10.006 -16.380 -11.411 1.00 82.12 189 LEU A CA 1
ATOM 1577 C C . LEU A 1 189 ? -9.041 -17.131 -12.325 1.00 82.12 189 LEU A C 1
ATOM 1579 O O . LEU A 1 189 ? -8.601 -16.604 -13.343 1.00 82.12 189 LEU A O 1
ATOM 1583 N N . VAL A 1 190 ? -8.741 -18.375 -11.983 1.00 86.12 190 VAL A N 1
ATOM 1584 C CA . VAL A 1 190 ? -7.977 -19.298 -12.816 1.00 86.12 190 VAL A CA 1
ATOM 1585 C C . VAL A 1 190 ? -8.955 -20.310 -13.402 1.00 86.12 190 VAL A C 1
ATOM 1587 O O . VAL A 1 190 ? -9.587 -21.063 -12.659 1.00 86.12 190 VAL A O 1
ATOM 1590 N N . VAL A 1 191 ? -9.107 -20.307 -14.729 1.00 85.19 191 VAL A N 1
ATOM 1591 C CA . VAL A 1 191 ? -10.059 -21.184 -15.429 1.00 85.19 191 VAL A CA 1
ATOM 1592 C C . VAL A 1 191 ? -9.449 -21.921 -16.603 1.00 85.19 191 VAL A C 1
ATOM 1594 O O . VAL A 1 191 ? -8.467 -21.478 -17.201 1.00 85.19 191 VAL A O 1
ATOM 1597 N N . MET A 1 192 ? -10.074 -23.039 -16.963 1.00 83.81 192 MET A N 1
ATOM 1598 C CA . MET A 1 192 ? -9.752 -23.756 -18.195 1.00 83.81 192 MET A CA 1
ATOM 1599 C C . MET A 1 192 ? -10.376 -23.069 -19.415 1.00 83.81 192 MET A C 1
ATOM 1601 O O . MET A 1 192 ? -9.711 -22.950 -20.442 1.00 83.81 192 MET A O 1
ATOM 1605 N N . ASP A 1 193 ? -11.610 -22.574 -19.283 1.00 84.62 193 ASP A N 1
ATOM 1606 C CA . ASP A 1 193 ? -12.366 -21.908 -20.345 1.00 84.62 193 ASP A CA 1
ATOM 1607 C C . ASP A 1 193 ? -13.046 -20.618 -19.843 1.00 84.62 193 ASP A C 1
ATOM 1609 O O . ASP A 1 193 ? -13.676 -20.582 -18.779 1.00 84.62 193 ASP A O 1
ATOM 1613 N N . HIS A 1 194 ? -12.908 -19.535 -20.610 1.00 88.88 194 HIS A N 1
ATOM 1614 C CA . HIS A 1 194 ? -13.480 -18.230 -20.284 1.00 88.88 194 HIS A CA 1
ATOM 1615 C C . HIS A 1 194 ? -14.719 -17.943 -21.142 1.00 88.88 194 HIS A C 1
ATOM 1617 O O . HIS A 1 194 ? -14.668 -17.244 -22.150 1.00 88.88 194 HIS A O 1
ATOM 1623 N N . ASP A 1 195 ? -15.851 -18.476 -20.693 1.00 88.88 195 ASP A N 1
ATOM 1624 C CA . ASP A 1 195 ? -17.172 -18.429 -21.328 1.00 88.88 195 ASP A CA 1
ATOM 1625 C C . ASP A 1 195 ? -18.116 -17.338 -20.774 1.00 88.88 195 ASP A C 1
ATOM 1627 O O . ASP A 1 195 ? -19.299 -17.285 -21.122 1.00 88.88 195 ASP A O 1
ATOM 1631 N N . TRP A 1 196 ? -17.617 -16.455 -19.904 1.00 85.31 196 TRP A N 1
ATOM 1632 C CA . TRP A 1 196 ? -18.381 -15.359 -19.309 1.00 85.31 196 TRP A CA 1
ATOM 1633 C C . TRP A 1 196 ? -17.778 -13.994 -19.671 1.00 85.31 196 TRP A C 1
ATOM 1635 O O . TRP A 1 196 ? -17.001 -13.433 -18.899 1.00 85.31 196 TRP A O 1
ATOM 1645 N N . PRO A 1 197 ? -18.196 -13.395 -20.802 1.00 78.75 197 PRO A N 1
ATOM 1646 C CA . PRO A 1 197 ? -17.648 -12.123 -21.289 1.00 78.75 197 PRO A CA 1
ATOM 1647 C C . PRO A 1 197 ? -17.820 -10.930 -20.335 1.00 78.75 197 PRO A C 1
ATOM 1649 O O . PRO A 1 197 ? -17.134 -9.925 -20.475 1.00 78.75 197 PRO A O 1
ATOM 1652 N N . GLY A 1 198 ? -18.753 -11.024 -19.381 1.00 76.56 198 GLY A N 1
ATOM 1653 C CA . GLY A 1 198 ? -19.019 -10.005 -18.362 1.00 76.56 198 GLY A CA 1
ATOM 1654 C C . GLY A 1 198 ? -18.410 -10.314 -16.992 1.00 76.56 198 GLY A C 1
ATOM 1655 O O . GLY A 1 198 ? -18.908 -9.790 -15.998 1.00 76.56 198 GLY A O 1
ATOM 1656 N N . CYS A 1 199 ? -17.414 -11.203 -16.916 1.00 78.25 199 CYS A N 1
ATOM 1657 C CA . CYS A 1 199 ? -16.742 -11.552 -15.665 1.00 78.25 199 CYS A CA 1
ATOM 1658 C C . CYS A 1 199 ? -16.097 -10.305 -15.028 1.00 78.25 199 CYS A C 1
ATOM 1660 O O . CYS A 1 199 ? -15.306 -9.632 -15.691 1.00 78.25 199 CYS A O 1
ATOM 1662 N N . PRO A 1 200 ? -16.393 -9.985 -13.753 1.00 74.69 200 PRO A N 1
ATOM 1663 C CA . PRO A 1 200 ? -15.834 -8.813 -13.084 1.00 74.69 200 PRO A CA 1
ATOM 1664 C C . PRO A 1 200 ? -14.393 -9.029 -12.591 1.00 74.69 200 PRO A C 1
ATOM 1666 O O . PRO A 1 200 ? -13.736 -8.065 -12.200 1.00 74.69 200 PRO A O 1
ATOM 1669 N N . TRP A 1 201 ? -13.898 -10.271 -12.592 1.00 77.31 201 TRP A N 1
ATOM 1670 C CA . TRP A 1 201 ? -12.569 -10.627 -12.094 1.00 77.31 201 TRP A CA 1
ATOM 1671 C C . TRP A 1 201 ? -11.553 -10.788 -13.229 1.00 77.31 201 TRP A C 1
ATOM 1673 O O . TRP A 1 201 ? -11.910 -11.291 -14.297 1.00 77.31 201 TRP A O 1
ATOM 1683 N N . PRO A 1 202 ? -10.270 -10.442 -13.003 1.00 79.44 202 PRO A N 1
ATOM 1684 C CA . PRO A 1 202 ? -9.192 -10.846 -13.899 1.00 79.44 202 PRO A CA 1
ATOM 1685 C C . PRO A 1 202 ? -9.181 -12.370 -14.080 1.00 79.44 202 PRO A C 1
ATOM 1687 O O . PRO A 1 202 ? -9.224 -13.099 -13.090 1.00 79.44 202 PRO A O 1
ATOM 1690 N N . VAL A 1 203 ? -9.112 -12.843 -15.328 1.00 80.94 203 VAL A N 1
ATOM 1691 C CA . VAL A 1 203 ? -9.133 -14.276 -15.662 1.00 80.94 203 VAL A CA 1
ATOM 1692 C C . VAL A 1 203 ? -7.777 -14.729 -16.197 1.00 80.94 203 VAL A C 1
ATOM 1694 O O . VAL A 1 203 ? -7.226 -14.129 -17.120 1.00 80.94 203 VAL A O 1
ATOM 1697 N N . VAL A 1 204 ? -7.260 -15.817 -15.633 1.00 83.38 204 VAL A N 1
ATOM 1698 C CA . VAL A 1 204 ? -6.063 -16.534 -16.074 1.00 83.38 204 VAL A CA 1
ATOM 1699 C C . VAL A 1 204 ? -6.501 -17.838 -16.737 1.00 83.38 204 VAL A C 1
ATOM 1701 O O . VAL A 1 204 ? -7.129 -18.680 -16.099 1.00 83.38 204 VAL A O 1
ATOM 1704 N N . LEU A 1 205 ? -6.168 -18.005 -18.019 1.00 81.12 205 LEU A N 1
ATOM 1705 C CA . LEU A 1 205 ? -6.473 -19.216 -18.785 1.00 81.12 205 LEU A CA 1
ATOM 1706 C C . LE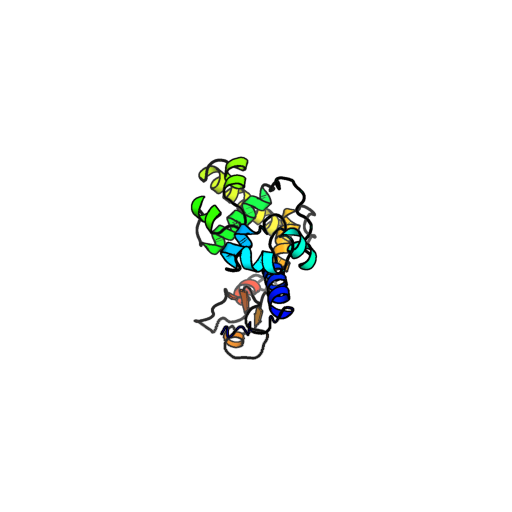U A 1 205 ? -5.370 -20.265 -18.613 1.00 81.12 205 LEU A C 1
ATOM 1708 O O . LEU A 1 205 ? -4.280 -20.124 -19.173 1.00 81.12 205 LEU A O 1
ATOM 1712 N N . LEU A 1 206 ? -5.676 -21.355 -17.909 1.00 75.00 206 LEU A N 1
ATOM 1713 C CA . LEU A 1 206 ? -4.766 -22.495 -17.737 1.00 75.00 206 LEU A CA 1
ATOM 1714 C C . LEU A 1 206 ? -4.451 -23.204 -19.060 1.00 75.00 206 LEU A C 1
ATOM 1716 O O . LEU A 1 206 ? -3.345 -23.712 -19.236 1.00 75.00 206 LEU A O 1
ATOM 1720 N N . GLY A 1 207 ? -5.367 -23.164 -20.034 1.00 63.81 207 GLY A N 1
ATOM 1721 C CA . GLY A 1 207 ? -5.134 -23.729 -21.368 1.00 63.81 207 GLY A CA 1
ATOM 1722 C C . GLY A 1 207 ? -3.939 -23.112 -22.112 1.00 63.81 207 GLY A C 1
ATOM 1723 O O . GLY A 1 207 ? -3.397 -23.730 -23.027 1.00 63.81 207 GLY A O 1
ATOM 1724 N N . ASN A 1 208 ? -3.490 -21.917 -21.715 1.00 56.00 208 ASN A N 1
ATOM 1725 C CA . ASN A 1 208 ? -2.301 -21.272 -22.281 1.00 56.00 208 ASN A CA 1
ATOM 1726 C C . ASN A 1 208 ? -1.011 -21.605 -21.520 1.00 56.00 208 ASN A C 1
ATOM 1728 O O . ASN A 1 208 ? 0.067 -21.420 -22.071 1.00 56.00 208 ASN A O 1
ATOM 1732 N N . VAL A 1 209 ? -1.122 -22.119 -20.293 1.00 56.56 209 VAL A N 1
ATOM 1733 C CA . VAL A 1 209 ? 0.012 -22.559 -19.469 1.00 56.56 209 VAL A CA 1
ATOM 1734 C C . VAL A 1 209 ? 0.361 -24.016 -19.792 1.00 56.56 209 VAL A C 1
ATOM 1736 O O . VAL A 1 209 ? 1.527 -24.348 -19.969 1.00 56.56 209 VAL A O 1
ATOM 1739 N N . TRP A 1 210 ? -0.648 -24.874 -19.988 1.00 47.22 210 TRP A N 1
ATOM 1740 C CA . TRP A 1 210 ? -0.441 -26.313 -20.212 1.00 47.22 210 TRP A CA 1
ATOM 1741 C C . TRP A 1 210 ? 0.112 -26.656 -21.608 1.00 47.22 210 TRP A C 1
ATOM 1743 O O . TRP A 1 210 ? 0.882 -27.601 -21.768 1.00 47.22 210 TRP A O 1
ATOM 1753 N N . ARG A 1 211 ? -0.216 -25.867 -22.642 1.00 45.56 211 ARG A N 1
ATOM 1754 C CA . ARG A 1 211 ? 0.259 -26.119 -24.020 1.00 45.56 211 ARG A CA 1
ATOM 1755 C C . ARG A 1 211 ? 1.774 -25.966 -24.205 1.00 45.56 211 ARG A C 1
ATOM 1757 O O . ARG A 1 211 ? 2.286 -26.401 -25.229 1.00 45.56 211 ARG A O 1
ATOM 1764 N N . GLY A 1 212 ? 2.478 -25.387 -23.233 1.00 46.16 212 GLY A N 1
ATOM 1765 C CA . GLY A 1 212 ? 3.939 -25.299 -23.238 1.00 46.16 212 GLY A CA 1
ATOM 1766 C C . GLY A 1 212 ? 4.666 -26.529 -22.683 1.00 46.16 212 GLY A C 1
ATOM 1767 O O . GLY A 1 212 ? 5.871 -26.617 -22.875 1.00 46.16 212 GLY A O 1
ATOM 1768 N N . GLN A 1 213 ? 3.976 -27.466 -22.016 1.00 45.25 213 GLN A N 1
ATOM 1769 C CA . GLN A 1 213 ? 4.623 -28.583 -21.299 1.00 45.25 213 GLN A CA 1
ATOM 1770 C C . GLN A 1 213 ? 4.347 -29.983 -21.871 1.00 45.25 213 GLN A C 1
ATOM 1772 O O . GLN A 1 213 ? 4.952 -30.937 -21.406 1.00 45.25 213 GLN A O 1
ATOM 1777 N N . VAL A 1 214 ? 3.473 -30.134 -22.874 1.00 40.31 214 VAL A N 1
ATOM 1778 C CA . VAL A 1 214 ? 3.129 -31.462 -23.444 1.00 40.31 214 VAL A CA 1
ATOM 1779 C C . VAL A 1 214 ? 3.794 -31.712 -24.807 1.00 40.31 214 VAL A C 1
ATOM 1781 O O . VAL A 1 214 ? 3.734 -32.810 -25.343 1.00 40.31 214 VAL A O 1
ATOM 1784 N N . ALA A 1 215 ? 4.491 -30.729 -25.380 1.00 43.22 215 ALA A N 1
ATOM 1785 C CA . ALA A 1 215 ? 5.146 -30.874 -26.683 1.00 43.22 215 ALA A CA 1
ATOM 1786 C C . ALA A 1 215 ? 6.566 -31.479 -26.600 1.00 43.22 215 ALA A C 1
ATOM 1788 O O . ALA A 1 215 ? 7.468 -30.998 -27.284 1.00 43.22 215 ALA A O 1
ATOM 1789 N N . SER A 1 216 ? 6.792 -32.500 -25.763 1.00 45.97 216 SER A N 1
ATOM 1790 C CA . SER A 1 216 ? 8.102 -33.172 -25.691 1.00 45.97 216 SER A CA 1
ATOM 1791 C C . SER A 1 216 ? 8.087 -34.676 -25.383 1.00 45.97 216 SER A C 1
ATOM 1793 O O . SER A 1 216 ? 9.136 -35.194 -25.017 1.00 45.97 216 SER A O 1
ATOM 1795 N N . GLU A 1 217 ? 6.968 -35.396 -25.535 1.00 45.31 217 GLU A N 1
ATOM 1796 C CA . GLU A 1 217 ? 6.944 -36.857 -25.282 1.00 45.31 217 GLU A CA 1
ATOM 1797 C C . GLU A 1 217 ? 6.425 -37.737 -26.437 1.00 45.31 217 GLU A C 1
ATOM 1799 O O . GLU A 1 217 ? 6.364 -38.949 -26.278 1.00 45.31 217 GLU A O 1
ATOM 1804 N N . ASP A 1 218 ? 6.172 -37.190 -27.633 1.00 45.28 218 ASP A N 1
ATOM 1805 C CA . ASP A 1 218 ? 5.731 -37.983 -28.799 1.00 45.28 218 ASP A CA 1
ATOM 1806 C C . ASP A 1 218 ? 6.743 -37.970 -29.965 1.00 45.28 218 ASP A C 1
ATOM 1808 O O . ASP A 1 218 ? 6.382 -37.668 -31.101 1.00 45.28 218 ASP A O 1
ATOM 1812 N N . ASP A 1 219 ? 8.019 -38.299 -29.718 1.00 45.78 219 ASP A N 1
ATOM 1813 C CA . ASP A 1 219 ? 9.000 -38.488 -30.810 1.00 45.78 219 ASP A CA 1
ATOM 1814 C C . ASP A 1 219 ? 9.939 -39.700 -30.625 1.00 45.78 219 ASP A C 1
ATOM 1816 O O . ASP A 1 219 ? 11.096 -39.687 -31.043 1.00 45.78 219 ASP A O 1
ATOM 1820 N N . GLU A 1 220 ? 9.449 -40.792 -30.015 1.00 45.59 220 GLU A N 1
ATOM 1821 C CA . GLU A 1 220 ? 10.242 -42.028 -29.855 1.00 45.59 220 GLU A CA 1
ATOM 1822 C C . GLU A 1 220 ? 9.472 -43.332 -30.153 1.00 45.59 220 GLU A C 1
ATOM 1824 O O . GLU A 1 220 ? 9.673 -44.361 -29.517 1.00 45.59 220 GLU A O 1
ATOM 1829 N N . SER A 1 221 ? 8.613 -43.329 -31.183 1.00 46.44 221 SER A N 1
ATOM 1830 C CA . SER A 1 221 ? 7.975 -44.560 -31.705 1.00 46.44 221 SER A CA 1
ATOM 1831 C C . SER A 1 221 ? 8.226 -44.831 -33.198 1.00 46.44 221 SER A C 1
ATOM 1833 O O . SER A 1 221 ? 7.501 -45.612 -33.815 1.00 46.44 221 SER A O 1
ATOM 1835 N N . THR A 1 222 ? 9.280 -44.266 -33.797 1.00 49.44 222 THR A N 1
ATOM 1836 C CA . THR A 1 222 ? 9.665 -44.615 -35.182 1.00 49.44 222 THR A CA 1
ATOM 1837 C C . THR A 1 222 ? 11.139 -44.987 -35.307 1.00 49.44 222 THR A C 1
ATOM 1839 O O . THR A 1 222 ? 11.841 -44.412 -36.128 1.00 49.44 222 THR A O 1
ATOM 1842 N N . ARG A 1 223 ? 11.630 -45.956 -34.518 1.00 46.94 223 ARG A N 1
ATOM 1843 C CA . ARG A 1 223 ? 12.854 -46.726 -34.842 1.00 46.94 223 ARG A CA 1
ATOM 1844 C C . ARG A 1 223 ? 12.848 -48.125 -34.213 1.00 46.94 223 ARG A C 1
ATOM 1846 O O . ARG A 1 223 ? 13.636 -48.394 -33.318 1.00 46.94 223 ARG A O 1
ATOM 1853 N N . GLN A 1 224 ? 12.010 -49.026 -34.724 1.00 45.25 224 GLN A N 1
ATOM 1854 C CA . GLN A 1 224 ? 12.372 -50.445 -34.849 1.00 45.25 224 GLN A CA 1
ATOM 1855 C C . GLN A 1 224 ? 11.804 -50.965 -36.171 1.00 45.25 224 GLN A C 1
ATOM 1857 O O . GLN A 1 224 ? 10.622 -51.283 -36.284 1.00 45.25 224 GLN A O 1
ATOM 1862 N N . GLY A 1 225 ? 12.672 -50.963 -37.177 1.00 43.59 225 GLY A N 1
ATOM 1863 C CA . GLY A 1 225 ? 12.591 -51.726 -38.414 1.00 43.59 225 GLY A CA 1
ATOM 1864 C C . GLY A 1 225 ? 13.954 -52.357 -38.639 1.00 43.59 225 GLY A C 1
ATOM 1865 O O . GLY A 1 225 ? 14.949 -51.705 -38.241 1.00 43.59 225 GLY A O 1
#

Sequence (225 aa):
MAKRRNPQPVDLPTERLEIVHRLVVFAEGRDPADVTVERFTEETGINNRRIYRHFKSWLDLREEAGLPRRVAGRRQYSDDELMIEYYSLTLKLRRLPTFAEINQHARMSDNPFRNRFGSMDTIQRKFRKWLKTARKDLNEMEMHGEAAPDDGGARLVFQRWSALKPGFALKSSEYRTGERIDRHHIDFLVVMDHDWPGCPWPVVLLGNVWRGQVASEDDESTRQG

Foldseek 3Di:
DDDDDDDDDDPLPPLLVVLLVLLLVVCVPADLLLSDPVVSCVVVVCDPVSVVVNAVDPVRSCVSNVRDDDDPDDDQDDPLNVLVQQVVLCVVVVHRDDLVCCCVPTSDHCVNVCVPQNDSVSSVVVSVVVVVVVVVLVVVCVVPVDPRPPPVNVVVVVVVVVQAAEAEDQELCVLVDDDPDDNPRHQAYEYCYYPDPPRPHHYHHVVVVVVVPPPPDPDPDPDDD

Solvent-accessible surface area (backbone atoms only — not comparable to full-atom values): 14096 Å² total; per-residue (Å²): 139,84,88,79,84,78,86,76,86,78,69,71,66,60,61,50,51,48,53,34,51,51,48,39,65,66,40,60,98,48,58,70,85,68,64,39,71,67,58,50,24,70,75,69,66,56,46,68,70,66,50,59,74,73,26,96,39,73,63,54,44,33,54,75,43,73,44,74,79,73,72,95,64,87,83,80,76,52,75,62,60,51,47,51,53,53,49,53,45,23,64,76,67,74,42,87,72,51,62,69,49,29,51,72,69,44,93,54,61,38,60,69,52,38,75,74,51,51,51,69,68,49,44,52,54,49,44,57,51,50,53,52,50,56,51,49,54,52,54,53,41,73,73,59,81,53,82,76,66,89,50,66,63,56,56,49,52,49,54,51,57,67,67,52,32,74,40,80,42,64,40,48,45,60,75,72,70,57,95,78,67,74,96,83,68,61,69,32,34,40,21,57,38,86,77,37,95,82,60,92,54,58,74,44,58,48,61,70,62,54,69,75,73,67,86,80,77,88,83,83,86,85,86,89,130

Radius of gyration: 24.96 Å; Cα contacts (8 Å, |Δi|>4): 172; chains: 1; bounding box: 60×75×73 Å

Organism: NCBI:txid2527980

Secondary structure (DSSP, 8-state):
------PPP--TTHHHHHHHHHHHHHHTTS-TTT--HHHHHHHH---HHHHHHH-SSHHHHHHHTTPPP--SS-PPPPHHHHHHHHHHHHHHHTSPPPHHHHHHHSSS-HHHHHHHH-SHHHHHHHHHHHHHHHHHHHHHHHHH-PPPPS-HHHHHHHHHHHHS-EEEEEEGGGGTSS-SS-TT--SEEEEEE---TT-SS-EEETHHHHTTTSTTSSS-SS---

Mean predicted aligned error: 18.15 Å

pLDDT: mean 71.91, std 18.01, range [34.09, 95.0]